Protein AF-A0A9W4USA9-F1 (afdb_monomer_lite)

Radius of gyration: 30.61 Å; chains: 1; bounding box: 63×67×95 Å

Secondary structure (DSSP, 8-state):
-------PPPP--PPPS------------SSS-----TTTTTTGGGT--HHHHHHHHHHHHHHH--S--SS----HHHHHHHHHTS-HHHHGGGGGT-HHHHHHIIIIIHHHHHTTEEEEEE-----S---SS---HHHHHHHHHHTEEEEEEEEEE--TT---S-SSPPPTT---EEEEEEPHHHHHHHHHHHHHS-TT-HHHHHHHHHHHHTTSS---GGGTT---EEEEETTEEEE----TTT-TT--EEETTTTEEE----

Structure (mmCIF, N/CA/C/O backbone):
data_AF-A0A9W4USA9-F1
#
_entry.id   AF-A0A9W4USA9-F1
#
loop_
_atom_site.group_PDB
_atom_site.id
_atom_site.type_symbol
_atom_site.label_atom_id
_atom_site.label_alt_id
_atom_site.label_comp_id
_atom_site.label_asym_id
_atom_site.label_entity_id
_atom_site.label_seq_id
_atom_site.pdbx_PDB_ins_code
_atom_site.Cartn_x
_atom_site.Cartn_y
_atom_site.Cartn_z
_atom_site.occupancy
_atom_site.B_iso_or_equiv
_atom_site.auth_seq_id
_atom_site.auth_comp_id
_atom_site.auth_asym_id
_atom_site.auth_atom_id
_atom_site.pdbx_PDB_model_num
ATOM 1 N N . MET A 1 1 ? 14.874 -39.017 42.197 1.00 37.59 1 MET A N 1
ATOM 2 C CA . MET A 1 1 ? 14.952 -37.660 42.776 1.00 37.59 1 MET A CA 1
ATOM 3 C C . MET A 1 1 ? 13.566 -37.056 42.677 1.00 37.59 1 MET A C 1
ATOM 5 O O . MET A 1 1 ? 13.108 -36.798 41.575 1.00 37.59 1 MET A O 1
ATOM 9 N N . THR A 1 2 ? 12.871 -36.961 43.804 1.00 31.39 2 THR A N 1
ATOM 10 C CA . THR A 1 2 ? 11.441 -36.631 43.894 1.00 31.39 2 THR A CA 1
ATOM 11 C C . THR A 1 2 ? 11.328 -35.344 44.704 1.00 31.39 2 THR A C 1
ATOM 13 O O . THR A 1 2 ? 11.800 -35.302 45.838 1.00 31.39 2 THR A O 1
ATOM 16 N N . LEU A 1 3 ? 10.787 -34.283 44.105 1.00 29.86 3 LEU A N 1
ATOM 17 C CA . LEU A 1 3 ? 10.607 -32.985 44.764 1.00 29.86 3 LEU A CA 1
ATOM 18 C C . LEU A 1 3 ? 9.367 -33.003 45.681 1.00 29.86 3 LEU A C 1
ATOM 20 O O . LEU A 1 3 ? 8.402 -33.707 45.373 1.00 29.86 3 LEU A O 1
ATOM 24 N N . PRO A 1 4 ? 9.366 -32.245 46.795 1.00 32.84 4 PRO A N 1
ATOM 25 C CA . PRO A 1 4 ? 8.255 -32.226 47.737 1.00 32.84 4 PRO A CA 1
ATOM 26 C C . PRO A 1 4 ? 7.104 -31.350 47.224 1.00 32.84 4 PRO A C 1
ATOM 28 O O . PRO A 1 4 ? 7.303 -30.229 46.759 1.00 32.84 4 PRO A O 1
ATOM 31 N N . ILE A 1 5 ? 5.883 -31.867 47.350 1.00 31.69 5 ILE A N 1
ATOM 32 C CA . ILE A 1 5 ? 4.636 -31.153 47.068 1.00 31.69 5 ILE A CA 1
ATOM 33 C C . ILE A 1 5 ? 4.243 -30.375 48.329 1.00 31.69 5 ILE A C 1
ATOM 35 O O . ILE A 1 5 ? 3.869 -30.974 49.337 1.00 31.69 5 ILE A O 1
ATOM 39 N N . PHE A 1 6 ? 4.298 -29.044 48.275 1.00 29.67 6 PHE A N 1
ATOM 40 C CA . PHE A 1 6 ? 3.696 -28.183 49.293 1.00 29.67 6 PHE A CA 1
ATOM 41 C C . PHE A 1 6 ? 2.194 -28.043 49.015 1.00 29.67 6 PHE A C 1
ATOM 43 O O . PHE A 1 6 ? 1.789 -27.462 48.011 1.00 29.67 6 PHE A O 1
ATOM 50 N N . ARG A 1 7 ? 1.356 -28.575 49.913 1.00 35.16 7 ARG A N 1
ATOM 51 C CA . ARG A 1 7 ? -0.074 -28.245 49.970 1.00 35.16 7 ARG A CA 1
ATOM 52 C C . ARG A 1 7 ? -0.251 -26.994 50.826 1.00 35.16 7 ARG A C 1
ATOM 54 O O . ARG A 1 7 ? -0.048 -27.049 52.035 1.00 35.16 7 ARG A O 1
ATOM 61 N N . LEU A 1 8 ? -0.649 -25.891 50.201 1.00 32.00 8 LEU A N 1
ATOM 62 C CA . LEU A 1 8 ? -1.170 -24.721 50.900 1.00 32.00 8 LEU A CA 1
ATOM 63 C C . LEU A 1 8 ? -2.675 -24.915 51.106 1.00 32.00 8 LEU A C 1
ATOM 65 O O . LEU A 1 8 ? -3.426 -25.067 50.144 1.00 32.00 8 LEU A O 1
ATOM 69 N N . SER A 1 9 ? -3.103 -24.948 52.366 1.00 45.22 9 SER A N 1
ATOM 70 C CA . SER A 1 9 ? -4.520 -24.890 52.726 1.00 45.22 9 SER A CA 1
ATOM 71 C C . SER A 1 9 ? -5.064 -23.484 52.443 1.00 45.22 9 SER A C 1
ATOM 73 O O . SER A 1 9 ? -4.374 -22.509 52.751 1.00 45.22 9 SER A O 1
ATOM 75 N N . PRO A 1 10 ? -6.279 -23.346 51.888 1.00 41.72 10 PRO A N 1
ATOM 76 C CA . PRO A 1 10 ? -6.878 -22.037 51.659 1.00 41.72 10 PRO A CA 1
ATOM 77 C C . PRO A 1 10 ? -7.220 -21.346 52.991 1.00 41.72 10 PRO A C 1
ATOM 79 O O . PRO A 1 10 ? -7.595 -22.0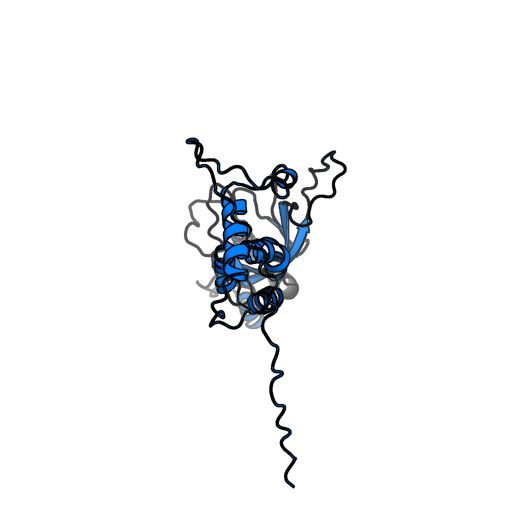24 53.955 1.00 41.72 10 PRO A O 1
ATOM 82 N N . PRO A 1 11 ? -7.112 -20.006 53.063 1.00 43.94 11 PRO A N 1
ATOM 83 C CA . PRO A 1 11 ? -7.480 -19.259 54.255 1.00 43.94 11 PRO A CA 1
ATOM 84 C C . PRO A 1 11 ? -8.997 -19.314 54.452 1.00 43.94 11 PRO A C 1
ATOM 86 O O . PRO A 1 11 ? -9.768 -19.013 53.542 1.00 43.94 11 PRO A O 1
ATOM 89 N N . GLN A 1 12 ? -9.431 -19.686 55.656 1.00 50.38 12 GLN A N 1
ATOM 90 C CA . GLN A 1 12 ? -10.804 -19.449 56.082 1.00 50.38 12 GLN A CA 1
ATOM 91 C C . GLN A 1 12 ? -10.924 -17.994 56.521 1.00 50.38 12 GLN A C 1
ATOM 93 O O . GLN A 1 12 ? -10.316 -17.600 57.514 1.00 50.38 12 GLN A O 1
ATOM 98 N N . ILE A 1 13 ? -11.696 -17.202 55.778 1.00 48.00 13 ILE A N 1
ATOM 99 C CA . ILE A 1 13 ? -12.090 -15.859 56.201 1.00 48.00 13 ILE A CA 1
ATOM 100 C C . ILE A 1 13 ? -13.608 -15.849 56.364 1.00 48.00 13 ILE A C 1
ATOM 102 O O . ILE A 1 13 ? -14.372 -16.145 55.448 1.00 48.00 13 ILE A O 1
ATOM 106 N N . THR A 1 14 ? -13.992 -15.578 57.604 1.00 56.75 14 THR A N 1
ATOM 107 C CA . THR A 1 14 ? -15.338 -15.456 58.157 1.00 56.75 14 THR A CA 1
ATOM 108 C C . THR A 1 14 ? -16.093 -14.251 57.586 1.00 56.75 14 THR A C 1
ATOM 110 O O . THR A 1 14 ? -15.469 -13.214 57.362 1.00 56.75 14 THR A O 1
ATOM 113 N N . PRO A 1 15 ? -17.425 -14.335 57.411 1.00 48.12 15 PRO A N 1
ATOM 114 C CA . PRO A 1 15 ? -18.231 -13.202 56.971 1.00 48.12 15 PRO A CA 1
ATOM 115 C C . PRO A 1 15 ? -18.290 -12.108 58.048 1.00 48.12 15 PRO A C 1
ATOM 117 O O . PRO A 1 15 ? -18.584 -12.376 59.214 1.00 48.12 15 PRO A O 1
ATOM 120 N N . ASP A 1 16 ? -18.001 -10.877 57.634 1.00 51.25 16 ASP A N 1
ATOM 121 C CA . ASP A 1 16 ? -18.053 -9.661 58.448 1.00 51.25 16 ASP A CA 1
ATOM 122 C C . ASP A 1 16 ? -19.527 -9.227 58.647 1.00 51.25 16 ASP A C 1
ATOM 124 O O . ASP A 1 16 ? -20.243 -9.047 57.659 1.00 51.25 16 ASP A O 1
ATOM 128 N N . PRO A 1 17 ? -20.044 -9.070 59.883 1.00 47.66 17 PRO A N 1
ATOM 129 C CA . PRO A 1 17 ? -21.467 -8.814 60.128 1.00 47.66 17 PRO A CA 1
ATOM 130 C C . PRO A 1 17 ? -21.899 -7.347 59.941 1.00 47.66 17 PRO A C 1
ATOM 132 O O . PRO A 1 17 ? -22.984 -6.966 60.378 1.00 47.66 17 PRO A O 1
ATOM 135 N N . ARG A 1 18 ? -21.105 -6.498 59.279 1.00 44.03 18 ARG A N 1
ATOM 136 C CA . ARG A 1 18 ? -21.493 -5.108 58.971 1.00 44.03 18 ARG A CA 1
ATOM 137 C C . ARG A 1 18 ? -22.133 -4.997 57.588 1.00 44.03 18 ARG A C 1
ATOM 139 O O . ARG A 1 18 ? -21.649 -4.300 56.704 1.00 44.03 18 ARG A O 1
ATOM 146 N N . SER A 1 19 ? -23.264 -5.681 57.430 1.00 40.41 19 SER A N 1
ATOM 147 C CA . SER A 1 19 ? -24.214 -5.417 56.351 1.00 40.41 19 SER A CA 1
ATOM 148 C C . SER A 1 19 ? -24.942 -4.105 56.657 1.00 40.41 19 SER A C 1
ATOM 150 O O . SER A 1 19 ? -25.875 -4.063 57.456 1.00 40.41 19 SER A O 1
ATOM 152 N N . CYS A 1 20 ? -24.489 -3.007 56.053 1.00 38.66 20 CYS A N 1
ATOM 153 C CA . CYS A 1 20 ? -25.305 -1.805 55.933 1.00 38.66 20 CYS A CA 1
ATOM 154 C C . CYS A 1 20 ? -26.296 -2.031 54.789 1.00 38.66 20 CYS A C 1
ATOM 156 O O . CYS A 1 20 ? -25.964 -1.840 53.622 1.00 38.66 20 CYS A O 1
ATOM 158 N N . SER A 1 21 ? -27.513 -2.454 55.123 1.00 39.25 21 SER A N 1
ATOM 159 C CA . SER A 1 21 ? -28.643 -2.450 54.199 1.00 39.25 21 SER A CA 1
ATOM 160 C C . SER A 1 21 ? -29.019 -1.002 53.865 1.00 39.25 21 SER A C 1
ATOM 162 O O . SER A 1 21 ? -29.740 -0.349 54.623 1.00 39.25 21 SER A O 1
ATOM 164 N N . TYR A 1 22 ? -28.514 -0.484 52.746 1.00 40.06 22 TYR A N 1
ATOM 165 C CA . TYR A 1 22 ? -29.036 0.736 52.133 1.00 40.06 22 TYR A CA 1
ATOM 166 C C . TYR A 1 22 ? -30.278 0.365 51.319 1.00 40.06 22 TYR A C 1
ATOM 168 O O . TYR A 1 22 ? -30.192 -0.036 50.162 1.00 40.06 22 TYR A O 1
ATOM 176 N N . ASN A 1 23 ? -31.447 0.478 51.944 1.00 38.75 23 ASN A N 1
ATOM 177 C CA . ASN A 1 23 ? -32.717 0.436 51.230 1.00 38.75 23 ASN A CA 1
ATOM 178 C C . ASN A 1 23 ? -32.921 1.797 50.557 1.00 38.75 23 ASN A C 1
ATOM 180 O O . ASN A 1 23 ? -33.465 2.713 51.171 1.00 38.75 23 ASN A O 1
ATOM 184 N N . HIS A 1 24 ? -32.461 1.944 49.315 1.00 44.72 24 HIS A N 1
ATOM 185 C CA . HIS A 1 24 ? -32.877 3.060 48.473 1.00 44.72 24 HIS A CA 1
ATOM 186 C C . HIS A 1 24 ? -34.132 2.629 47.712 1.00 44.72 24 HIS A C 1
ATOM 188 O O . HIS A 1 24 ? -34.064 1.958 46.687 1.00 44.72 24 HIS A O 1
ATOM 194 N N . THR A 1 25 ? -35.301 2.983 48.238 1.00 39.91 25 THR A N 1
ATOM 195 C CA . THR A 1 25 ? -36.537 2.992 47.454 1.00 39.91 25 THR A CA 1
ATOM 196 C C . THR A 1 25 ? -36.351 3.990 46.314 1.00 39.91 25 THR A C 1
ATOM 198 O O . THR A 1 25 ? -36.142 5.179 46.560 1.00 39.91 25 THR A O 1
ATOM 201 N N . MET A 1 26 ? -36.343 3.492 45.076 1.00 45.25 26 MET A N 1
ATOM 202 C CA . MET A 1 26 ? -36.482 4.312 43.878 1.00 45.25 26 MET A CA 1
ATOM 203 C C . MET A 1 26 ? -37.957 4.679 43.736 1.00 45.25 26 MET A C 1
ATOM 205 O O . MET A 1 26 ? -38.788 3.826 43.429 1.00 45.25 26 MET A O 1
ATOM 209 N N . GLU A 1 27 ? -38.284 5.941 43.996 1.00 40.34 27 GLU A N 1
ATOM 210 C CA . GLU A 1 27 ? -39.533 6.529 43.524 1.00 40.34 27 GLU A CA 1
ATOM 211 C C . GLU A 1 27 ? -39.407 6.711 42.011 1.00 40.34 27 GLU A C 1
ATOM 213 O O . GLU A 1 27 ? -38.590 7.489 41.516 1.00 40.34 27 GLU A O 1
ATOM 218 N N . THR A 1 28 ? -40.189 5.933 41.271 1.00 40.31 28 THR A N 1
ATOM 219 C CA . THR A 1 28 ? -40.356 6.060 39.826 1.00 40.31 28 THR A CA 1
ATOM 220 C C . THR A 1 28 ? -41.223 7.285 39.557 1.00 40.31 28 THR A C 1
ATOM 222 O O . THR A 1 28 ? -42.450 7.197 39.610 1.00 40.31 28 THR A O 1
ATOM 225 N N . ASN A 1 29 ? -40.591 8.430 39.301 1.00 40.44 29 ASN A N 1
ATOM 226 C CA . ASN A 1 29 ? -41.256 9.524 38.607 1.00 40.44 29 ASN A CA 1
ATOM 227 C C . ASN A 1 29 ? -41.367 9.170 37.119 1.00 40.44 29 ASN A C 1
ATOM 229 O O . ASN A 1 29 ? -40.411 8.709 36.498 1.00 40.44 29 ASN A O 1
ATOM 233 N N . ASP A 1 30 ? -42.577 9.356 36.608 1.00 47.00 30 ASP A N 1
ATOM 234 C CA . ASP A 1 30 ? -43.080 9.032 35.274 1.00 47.00 30 ASP A CA 1
ATOM 235 C C . ASP A 1 30 ? -42.559 10.024 34.218 1.00 47.00 30 ASP A C 1
ATOM 237 O O . ASP A 1 30 ? -43.311 10.794 33.639 1.00 47.00 30 ASP A O 1
ATOM 241 N N . ASP A 1 31 ? -41.239 10.046 34.035 1.00 47.03 31 ASP A N 1
ATOM 242 C CA . ASP A 1 31 ? -40.537 10.593 32.873 1.00 47.03 31 ASP A CA 1
ATOM 243 C C . ASP A 1 31 ? -39.218 9.814 32.775 1.00 47.03 31 ASP A C 1
ATOM 245 O O . ASP A 1 31 ? -38.411 9.846 33.701 1.00 47.03 31 ASP A O 1
ATOM 249 N N . GLY A 1 32 ? -39.027 9.052 31.692 1.00 47.41 32 GLY A N 1
ATOM 250 C CA . GLY A 1 32 ? -38.044 7.963 31.522 1.00 47.41 32 GLY A CA 1
ATOM 251 C C . GLY A 1 32 ? -36.544 8.300 31.590 1.00 47.41 32 GLY A C 1
ATOM 252 O O . GLY A 1 32 ? -35.742 7.631 30.947 1.00 47.41 32 GLY A O 1
ATOM 253 N N . LEU A 1 33 ? -36.141 9.301 32.366 1.00 49.25 33 LEU A N 1
ATOM 254 C CA . LEU A 1 33 ? -34.764 9.581 32.747 1.00 49.25 33 LEU A CA 1
ATOM 255 C C . LEU A 1 33 ? -34.632 9.338 34.250 1.00 49.25 33 LEU A C 1
ATOM 257 O O . LEU A 1 33 ? -34.835 10.238 35.065 1.00 49.25 33 LEU A O 1
ATOM 261 N N . ALA A 1 34 ? -34.283 8.104 34.619 1.00 59.09 34 ALA A N 1
ATOM 262 C CA . ALA A 1 34 ? -33.851 7.797 35.975 1.00 59.09 34 ALA A CA 1
ATOM 263 C C . ALA A 1 34 ? -32.754 8.799 36.374 1.00 59.09 34 ALA A C 1
ATOM 265 O O . ALA A 1 34 ? -31.692 8.857 35.754 1.00 59.09 34 ALA A O 1
ATOM 266 N N . SER A 1 35 ? -33.049 9.636 37.372 1.00 67.06 35 SER A N 1
ATOM 267 C CA . SER A 1 35 ? -32.143 10.665 37.883 1.00 67.06 35 SER A CA 1
ATOM 268 C C . SER A 1 35 ? -30.803 10.028 38.242 1.00 67.06 35 SER A C 1
ATOM 270 O O . SER A 1 35 ? -30.702 9.305 39.236 1.00 67.06 35 SER A O 1
ATOM 272 N N . LEU A 1 36 ? -29.775 10.315 37.444 1.00 62.28 36 LEU A N 1
ATOM 273 C CA . LEU A 1 36 ? -28.446 9.756 37.645 1.00 62.28 36 LEU A CA 1
ATOM 274 C C . LEU A 1 36 ? -27.904 10.117 39.035 1.00 62.28 36 LEU A C 1
ATOM 276 O O . LEU A 1 36 ? -28.102 11.244 39.504 1.00 62.28 36 LEU A O 1
ATOM 280 N N . PRO A 1 37 ? -27.182 9.195 39.693 1.00 71.88 37 PRO A N 1
ATOM 281 C CA . PRO A 1 37 ? -26.574 9.462 40.984 1.00 71.88 37 PRO A CA 1
ATOM 282 C C . PRO A 1 37 ? -25.706 10.737 40.975 1.00 71.88 37 PRO A C 1
ATOM 284 O O . PRO A 1 37 ? -24.990 10.985 39.998 1.00 71.88 37 PRO A O 1
ATOM 287 N N . PRO A 1 38 ? -25.680 11.532 42.066 1.00 67.50 38 PRO A N 1
ATOM 288 C CA . PRO A 1 38 ? -25.003 12.837 42.102 1.00 67.50 38 PRO A CA 1
ATOM 289 C C . PRO A 1 38 ? -23.497 12.799 41.807 1.00 67.50 38 PRO A C 1
ATOM 291 O O . PRO A 1 38 ? -22.899 13.824 41.483 1.00 67.50 38 PRO A O 1
ATOM 294 N N . TYR A 1 39 ? -22.870 11.631 41.959 1.00 69.88 39 TYR A N 1
ATOM 295 C CA . TYR A 1 39 ? -21.458 11.428 41.648 1.00 69.88 39 TYR A CA 1
ATOM 296 C C . TYR A 1 39 ? -21.205 11.204 40.146 1.00 69.88 39 TYR A C 1
ATOM 298 O O . TYR A 1 39 ? -20.116 11.517 39.680 1.00 69.88 39 TYR A O 1
ATOM 306 N N . LEU A 1 40 ? -22.200 10.742 39.378 1.00 60.50 40 LEU A N 1
ATOM 307 C CA . LEU A 1 40 ? -22.118 10.572 37.918 1.00 60.50 40 LEU A CA 1
ATOM 308 C C . LEU A 1 40 ? -22.604 11.809 37.161 1.00 60.50 40 LEU A C 1
ATOM 310 O O . LEU A 1 40 ? -22.080 12.127 36.094 1.00 60.50 40 LEU A O 1
ATOM 314 N N . SER A 1 41 ? -23.547 12.561 37.734 1.00 69.88 41 SER A N 1
ATOM 315 C CA . SER A 1 41 ? -24.138 13.738 37.081 1.00 69.88 41 SER A CA 1
ATOM 316 C C . SER A 1 41 ? -23.121 14.836 36.738 1.00 69.88 41 SER A C 1
ATOM 318 O O . SER A 1 41 ? -23.324 15.593 35.792 1.00 69.88 41 SER A O 1
ATOM 320 N N . ARG A 1 42 ? -21.988 14.903 37.451 1.00 64.06 42 ARG A N 1
ATOM 321 C CA . ARG A 1 42 ? -20.904 15.867 37.182 1.00 64.06 42 ARG A CA 1
ATOM 322 C C . ARG A 1 42 ? -20.030 15.508 35.978 1.00 64.06 42 ARG A C 1
ATOM 324 O O . ARG A 1 42 ? -19.380 16.394 35.434 1.00 64.06 42 ARG A O 1
ATOM 331 N N . HIS A 1 43 ? -20.013 14.244 35.559 1.00 56.34 43 HIS A N 1
ATOM 332 C CA . HIS A 1 43 ? -19.202 13.767 34.432 1.00 56.34 43 HIS A CA 1
ATOM 333 C C . HIS A 1 43 ? -19.984 13.720 33.112 1.00 56.34 43 HIS A C 1
ATOM 335 O O . HIS A 1 43 ? -19.395 13.543 32.050 1.00 56.34 43 HIS A O 1
ATOM 341 N N . PHE A 1 44 ? -21.294 13.965 33.165 1.00 57.66 44 PHE A N 1
ATOM 342 C CA . PHE A 1 44 ? -22.206 13.891 32.023 1.00 57.66 44 PHE A CA 1
ATOM 343 C C . PHE A 1 44 ? -21.954 14.972 30.951 1.00 57.66 44 PHE A C 1
ATOM 345 O O . PHE A 1 44 ? -22.332 14.812 29.798 1.00 57.66 44 PHE A O 1
ATOM 352 N N . GLN A 1 45 ? -21.252 16.061 31.291 1.00 57.28 45 GLN A N 1
ATOM 353 C CA . GLN A 1 45 ? -20.885 17.117 30.332 1.00 57.28 45 GLN A CA 1
ATOM 354 C C . GLN A 1 45 ? -19.700 16.753 29.414 1.00 57.28 45 GLN A C 1
ATOM 356 O O . GLN A 1 45 ? -19.322 17.561 28.571 1.00 57.28 45 GLN A O 1
ATOM 361 N N . LEU A 1 46 ? -19.115 15.556 29.546 1.00 58.41 46 LEU A N 1
ATOM 362 C CA . LEU A 1 46 ? -17.992 15.093 28.715 1.00 58.41 46 LEU A CA 1
ATOM 363 C C . LEU A 1 46 ? -18.422 14.422 27.397 1.00 58.41 46 LEU A C 1
ATOM 365 O O . LEU A 1 46 ? -17.587 13.824 26.726 1.00 58.41 46 LEU A O 1
ATOM 369 N N . GLY A 1 47 ? -19.698 14.536 27.012 1.00 60.22 47 GLY A N 1
ATOM 370 C CA . GLY A 1 47 ? -20.210 13.950 25.770 1.00 60.22 47 GLY A CA 1
ATOM 371 C C . GLY A 1 47 ? -20.492 12.450 25.864 1.00 60.22 47 GLY A C 1
ATOM 372 O O . GLY A 1 47 ? -20.360 11.755 24.865 1.00 60.22 47 GLY A O 1
ATOM 373 N N . PHE A 1 48 ? -20.847 11.954 27.053 1.00 63.41 48 PHE A N 1
ATOM 374 C CA . PHE A 1 48 ? -21.362 10.595 27.217 1.00 63.41 48 PHE A CA 1
ATOM 375 C C . PHE A 1 48 ? -22.835 10.551 26.806 1.00 63.41 48 PHE A C 1
ATOM 377 O O . PHE A 1 48 ? -23.640 11.358 27.282 1.00 63.41 48 PHE A O 1
ATOM 384 N N . GLU A 1 49 ? -23.181 9.617 25.928 1.00 78.56 49 GLU A N 1
ATOM 385 C CA . GLU A 1 49 ? -24.561 9.344 25.541 1.00 78.56 49 GLU A CA 1
ATOM 386 C C . GLU A 1 49 ? -25.259 8.503 26.626 1.00 78.56 49 GLU A C 1
ATOM 388 O O . GLU A 1 49 ? -24.617 7.890 27.482 1.00 78.56 49 GLU A O 1
ATOM 393 N N . ALA A 1 50 ? -26.596 8.474 26.627 1.00 75.38 50 ALA A N 1
ATOM 394 C CA . ALA A 1 50 ? -27.359 7.685 27.602 1.00 75.38 50 ALA A CA 1
ATOM 395 C C . ALA A 1 50 ? -26.988 6.188 27.551 1.00 75.38 50 ALA A C 1
ATOM 397 O O . ALA A 1 50 ? -26.934 5.526 28.588 1.00 75.38 50 ALA A O 1
ATOM 398 N N . ASP A 1 51 ? -26.653 5.693 26.359 1.00 72.31 51 ASP A N 1
ATOM 399 C CA . ASP A 1 51 ? -26.209 4.318 26.138 1.00 72.31 51 ASP A CA 1
ATOM 400 C C . ASP A 1 51 ? -24.833 4.041 26.764 1.00 72.31 51 ASP A C 1
ATOM 402 O O . ASP A 1 51 ? -24.628 2.963 27.320 1.00 72.31 51 ASP A O 1
ATOM 406 N N . ASP A 1 52 ? -23.916 5.018 26.774 1.00 70.50 52 ASP A N 1
ATOM 407 C CA . ASP A 1 52 ? -22.610 4.872 27.434 1.00 70.50 52 ASP A CA 1
ATOM 408 C C . ASP A 1 52 ? -22.765 4.703 28.948 1.00 70.50 52 ASP A C 1
ATOM 410 O O . ASP A 1 52 ? -22.035 3.948 29.593 1.00 70.50 52 ASP A O 1
ATOM 414 N N . VAL A 1 53 ? -23.719 5.430 29.530 1.00 73.50 53 VAL A N 1
ATOM 415 C CA . VAL A 1 53 ? -23.968 5.388 30.971 1.00 73.50 53 VAL A CA 1
ATOM 416 C C . VAL A 1 53 ? -24.672 4.099 31.366 1.00 73.50 53 VAL A C 1
ATOM 418 O O . VAL A 1 53 ? -24.316 3.518 32.390 1.00 73.50 53 VAL A O 1
ATOM 421 N N . ASN A 1 54 ? -25.589 3.604 30.536 1.00 77.06 54 ASN A N 1
ATOM 422 C CA . ASN A 1 54 ? -26.183 2.285 30.733 1.00 77.06 54 ASN A CA 1
ATOM 423 C C . ASN A 1 54 ? -25.128 1.177 30.631 1.00 77.06 54 ASN A C 1
ATOM 425 O O . ASN A 1 54 ? -25.062 0.343 31.528 1.00 77.06 54 ASN A O 1
ATOM 429 N N . ALA A 1 55 ? -24.243 1.220 29.630 1.00 76.56 55 ALA A N 1
ATOM 430 C CA . ALA A 1 55 ? -23.155 0.251 29.495 1.00 76.56 55 ALA A CA 1
ATOM 431 C C . ALA A 1 55 ? -22.203 0.268 30.706 1.00 76.56 55 ALA A C 1
ATOM 433 O O . ALA A 1 55 ? -21.811 -0.783 31.207 1.00 76.56 55 ALA A O 1
ATOM 434 N N . LEU A 1 56 ? -21.874 1.454 31.233 1.00 77.94 56 LEU A N 1
ATOM 435 C CA . LEU A 1 56 ? -21.043 1.584 32.433 1.00 77.94 56 LEU A CA 1
ATOM 436 C C . LEU A 1 56 ? -21.731 1.016 33.684 1.00 77.94 56 LEU A C 1
ATOM 438 O O . LEU A 1 56 ? -21.080 0.368 34.503 1.00 77.94 56 LEU A O 1
ATOM 442 N N . ILE A 1 57 ? -23.029 1.281 33.856 1.00 77.56 57 ILE A N 1
ATOM 443 C CA . ILE A 1 57 ? -23.810 0.751 34.982 1.00 77.56 57 ILE A CA 1
ATOM 444 C C . ILE A 1 57 ? -23.907 -0.775 34.876 1.00 77.56 57 ILE A C 1
ATOM 446 O O . ILE A 1 57 ? -23.670 -1.460 35.869 1.00 77.56 57 ILE A O 1
ATOM 450 N N . GLU A 1 58 ? -24.158 -1.310 33.680 1.00 80.31 58 GLU A N 1
ATOM 451 C CA . GLU A 1 58 ? -24.176 -2.753 33.421 1.00 80.31 58 GLU A CA 1
ATOM 452 C C . GLU A 1 58 ? -22.825 -3.413 33.724 1.00 80.31 58 GLU A C 1
ATOM 454 O O . GLU A 1 58 ? -22.799 -4.472 34.351 1.00 80.31 58 GLU A O 1
ATOM 459 N N . ASP A 1 59 ? -21.704 -2.782 33.365 1.00 73.88 59 ASP A N 1
ATOM 460 C CA . ASP A 1 59 ? -20.359 -3.273 33.690 1.00 73.88 59 ASP A CA 1
ATOM 461 C C . ASP A 1 59 ? -20.095 -3.281 35.204 1.00 73.88 59 ASP A C 1
ATOM 463 O O . ASP A 1 59 ? -19.534 -4.242 35.746 1.00 73.88 59 ASP A O 1
ATOM 467 N N . ILE A 1 60 ? -20.523 -2.232 35.916 1.00 72.94 60 ILE A N 1
ATOM 468 C CA . ILE A 1 60 ? -20.416 -2.162 37.378 1.00 72.94 60 ILE A CA 1
ATOM 469 C C . ILE A 1 60 ? -21.259 -3.274 38.008 1.00 72.94 60 ILE A C 1
ATOM 471 O O . ILE A 1 60 ? -20.741 -4.031 38.832 1.00 72.94 60 ILE A O 1
ATOM 475 N N . ASP A 1 61 ? -22.512 -3.431 37.595 1.00 76.00 61 ASP A N 1
ATOM 476 C CA . ASP A 1 61 ? -23.415 -4.449 38.131 1.00 76.00 61 ASP A CA 1
ATOM 477 C C . ASP A 1 61 ? -22.934 -5.871 37.803 1.00 76.00 61 ASP A C 1
ATOM 479 O O . ASP A 1 61 ? -22.964 -6.759 38.664 1.00 76.00 61 ASP A O 1
ATOM 483 N N . ALA A 1 62 ? -22.393 -6.089 36.603 1.00 70.00 62 ALA A N 1
ATOM 484 C CA . ALA A 1 62 ? -21.756 -7.343 36.218 1.00 70.00 62 ALA A CA 1
ATOM 485 C C . ALA A 1 62 ? -20.537 -7.651 37.103 1.00 70.00 62 ALA A C 1
ATOM 487 O O . ALA A 1 62 ? -20.392 -8.791 37.557 1.00 70.00 62 ALA A O 1
ATOM 488 N N . SER A 1 63 ? -19.713 -6.641 37.416 1.00 61.62 63 SER A N 1
ATOM 489 C CA . SER A 1 63 ? -18.531 -6.776 38.285 1.00 61.62 63 SER A CA 1
ATOM 490 C C . SER A 1 63 ? -18.876 -7.078 39.749 1.00 61.62 63 SER A C 1
ATOM 492 O O . SER A 1 63 ? -18.109 -7.752 40.438 1.00 61.62 63 SER A O 1
ATOM 494 N N . GLN A 1 64 ? -20.033 -6.604 40.224 1.00 68.94 64 GLN A N 1
ATOM 495 C CA . GLN A 1 64 ? -20.527 -6.822 41.588 1.00 68.94 64 GLN A CA 1
ATOM 496 C C . GLN A 1 64 ? -21.382 -8.089 41.714 1.00 68.94 64 GLN A C 1
ATOM 498 O O . GLN A 1 64 ? -21.702 -8.522 42.827 1.00 68.94 64 GLN A O 1
ATOM 503 N N . SER A 1 65 ? -21.749 -8.720 40.595 1.00 65.12 65 SER A N 1
ATOM 504 C CA . SER A 1 65 ? -22.483 -9.976 40.624 1.00 65.12 65 SER A CA 1
ATOM 505 C C . SER A 1 65 ? -21.590 -11.087 41.198 1.00 65.12 65 SER A C 1
ATOM 507 O O . SER A 1 65 ? -20.575 -11.486 40.636 1.00 65.12 65 SER A O 1
ATOM 509 N N . SER A 1 66 ? -21.978 -11.640 42.349 1.00 56.81 66 SER A N 1
ATOM 510 C CA . SER A 1 66 ? -21.267 -12.727 43.050 1.00 56.81 66 SER A CA 1
ATOM 511 C C . SER A 1 66 ? -21.267 -14.069 42.296 1.00 56.81 66 SER A C 1
ATOM 513 O O . SER A 1 66 ? -20.810 -15.096 42.808 1.00 56.81 66 SER A O 1
ATOM 515 N N . ARG A 1 67 ? -21.775 -14.082 4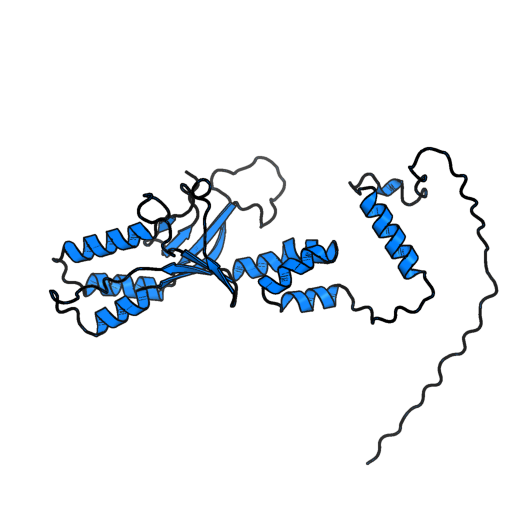1.058 1.00 63.94 67 ARG A N 1
ATOM 516 C CA . ARG A 1 67 ? -21.678 -15.211 40.142 1.00 63.94 67 ARG A CA 1
ATOM 517 C C . ARG A 1 67 ? -20.287 -15.184 39.539 1.00 63.94 67 ARG A C 1
ATOM 519 O O . ARG A 1 67 ? -20.045 -14.465 38.582 1.00 63.94 67 ARG A O 1
ATOM 526 N N . ILE A 1 68 ? -19.403 -16.001 40.112 1.00 55.47 68 ILE A N 1
ATOM 527 C CA . ILE A 1 68 ? -18.054 -16.259 39.603 1.00 55.47 68 ILE A CA 1
ATOM 528 C C . ILE A 1 68 ? -18.121 -16.343 38.069 1.00 55.47 68 ILE A C 1
ATOM 530 O O . ILE A 1 68 ? -18.769 -17.263 37.546 1.00 55.47 68 ILE A O 1
ATOM 534 N N . PRO A 1 69 ? -17.507 -15.398 37.346 1.00 54.22 69 PRO A N 1
ATOM 535 C CA . PRO A 1 69 ? -17.474 -15.454 35.900 1.00 54.22 69 PRO A CA 1
ATOM 536 C C . PRO A 1 69 ? -16.761 -16.748 35.508 1.00 54.22 69 PRO A C 1
ATOM 538 O O . PRO A 1 69 ? -15.638 -17.024 35.923 1.00 54.22 69 PRO A O 1
ATOM 541 N N . LYS A 1 70 ? -17.460 -17.609 34.759 1.00 58.00 70 LYS A N 1
ATOM 542 C CA . LYS A 1 70 ? -16.934 -18.919 34.335 1.00 58.00 70 LYS A CA 1
ATOM 543 C C . LYS A 1 70 ? -15.836 -18.800 33.276 1.00 58.00 70 LYS A C 1
ATOM 545 O O . LYS A 1 70 ? -15.188 -19.798 32.972 1.00 58.00 70 LYS A O 1
ATOM 550 N N . LEU A 1 71 ? -15.649 -17.612 32.709 1.00 57.88 71 LEU A N 1
ATOM 551 C CA . LEU A 1 71 ? -14.583 -17.325 31.765 1.00 57.88 71 LEU A CA 1
ATOM 552 C C . LEU A 1 71 ? -13.436 -16.618 32.492 1.00 57.88 71 LEU A C 1
ATOM 554 O O . LEU A 1 71 ? -13.688 -15.676 33.243 1.00 57.88 71 LEU A O 1
ATOM 558 N N . PRO A 1 72 ? -12.183 -17.050 32.283 1.00 63.72 72 PRO A N 1
ATOM 559 C CA . PRO A 1 72 ? -11.038 -16.299 32.766 1.00 63.72 72 PRO A CA 1
ATOM 560 C C . PRO A 1 72 ? -11.075 -14.897 32.147 1.00 63.72 72 PRO A C 1
ATOM 562 O O . PRO A 1 72 ? -11.054 -14.753 30.926 1.00 63.72 72 PRO A O 1
ATOM 565 N N . HIS A 1 73 ? -11.146 -13.869 32.994 1.00 72.50 73 HIS A N 1
ATOM 566 C CA . HIS A 1 73 ? -11.012 -12.484 32.560 1.00 72.50 73 HIS A CA 1
ATOM 567 C C . HIS A 1 73 ? -9.568 -12.254 32.130 1.00 72.50 73 HIS A C 1
ATOM 569 O O . HIS A 1 73 ? -8.662 -12.162 32.959 1.00 72.50 73 HIS A O 1
ATOM 575 N N . ILE A 1 74 ? -9.355 -12.212 30.820 1.00 82.31 74 ILE A N 1
ATOM 576 C CA . ILE A 1 74 ? -8.092 -11.774 30.243 1.00 82.31 74 ILE A CA 1
ATOM 577 C C . ILE A 1 74 ? -8.100 -10.240 30.291 1.00 82.31 74 ILE A C 1
ATOM 579 O O . ILE A 1 74 ? -9.059 -9.643 29.796 1.00 82.31 74 ILE A O 1
ATOM 583 N N . PRO A 1 75 ? -7.079 -9.593 30.882 1.00 87.25 75 PRO A N 1
ATOM 584 C CA . PRO A 1 75 ? -6.957 -8.141 30.844 1.00 87.25 75 PRO A CA 1
ATOM 585 C C . PRO A 1 75 ? -6.981 -7.626 29.405 1.00 87.25 75 PRO A C 1
ATOM 587 O O . PRO A 1 75 ? -6.415 -8.255 28.504 1.00 87.25 75 PRO A O 1
ATOM 590 N N . MET A 1 76 ? -7.625 -6.483 29.186 1.00 85.19 76 MET A N 1
ATOM 591 C CA . MET A 1 76 ? -7.831 -5.933 27.845 1.00 85.19 76 MET A CA 1
ATOM 592 C C . MET A 1 76 ? -6.502 -5.669 27.126 1.00 85.19 76 MET A C 1
ATOM 594 O O . MET A 1 76 ? -6.396 -5.871 25.923 1.00 85.19 76 MET A O 1
ATOM 598 N N . GLU A 1 77 ? -5.451 -5.319 27.862 1.00 87.69 77 GLU A N 1
ATOM 599 C CA . GLU A 1 77 ? -4.100 -5.128 27.337 1.00 87.69 77 GLU A CA 1
ATOM 600 C C . GLU A 1 77 ? -3.574 -6.395 26.654 1.00 87.69 77 GLU A C 1
ATOM 602 O O . GLU A 1 77 ? -2.995 -6.325 25.572 1.00 87.69 77 GLU A O 1
ATOM 607 N N . ILE A 1 78 ? -3.826 -7.564 27.250 1.00 90.50 78 ILE A N 1
ATOM 608 C CA . ILE A 1 78 ? -3.422 -8.856 26.687 1.00 90.50 78 ILE A CA 1
ATOM 609 C C . ILE A 1 78 ? -4.254 -9.174 25.444 1.00 90.50 78 ILE A C 1
ATOM 611 O O . ILE A 1 78 ? -3.711 -9.670 24.460 1.00 90.50 78 ILE A O 1
ATOM 615 N N . VAL A 1 79 ? -5.551 -8.852 25.451 1.00 89.31 79 VAL A N 1
ATOM 616 C CA . VAL A 1 79 ? -6.404 -8.999 24.263 1.00 89.31 79 VAL A CA 1
ATOM 617 C C . VAL A 1 79 ? -5.889 -8.115 23.124 1.00 89.31 79 VAL A C 1
ATOM 619 O O . VAL A 1 79 ? -5.710 -8.613 22.016 1.00 89.31 79 VAL A O 1
ATOM 622 N N . CYS A 1 80 ? -5.561 -6.849 23.393 1.00 89.44 80 CYS A N 1
ATOM 623 C CA . CYS A 1 80 ? -4.965 -5.943 22.410 1.00 89.44 80 CYS A CA 1
ATOM 624 C C . CYS A 1 80 ? -3.634 -6.482 21.864 1.00 89.44 80 CYS A C 1
ATOM 626 O O . CYS A 1 80 ? -3.436 -6.480 20.652 1.00 89.44 80 CYS A O 1
ATOM 628 N N . MET A 1 81 ? -2.756 -7.012 22.726 1.00 89.81 81 MET A N 1
ATOM 629 C CA . MET A 1 81 ? -1.507 -7.658 22.297 1.00 89.81 81 MET A CA 1
ATOM 630 C C . MET A 1 81 ? -1.750 -8.878 21.403 1.00 89.81 81 MET A C 1
ATOM 632 O O . MET A 1 81 ? -0.990 -9.111 20.470 1.00 89.81 81 MET A O 1
ATOM 636 N N . ILE A 1 82 ? -2.797 -9.664 21.663 1.00 91.12 82 ILE A N 1
ATOM 637 C CA . ILE A 1 82 ? -3.157 -10.796 20.803 1.00 91.12 82 ILE A CA 1
ATOM 638 C C . ILE A 1 82 ? -3.651 -10.282 19.450 1.00 91.12 82 ILE A C 1
ATOM 640 O O . ILE A 1 82 ? -3.134 -10.715 18.423 1.00 91.12 82 ILE A O 1
ATOM 644 N N . VAL A 1 83 ? -4.603 -9.341 19.445 1.00 90.00 83 VAL A N 1
ATOM 645 C CA . VAL A 1 83 ? -5.174 -8.741 18.223 1.00 90.00 83 VAL A CA 1
ATOM 646 C C . VAL A 1 83 ? -4.081 -8.124 17.347 1.00 90.00 83 VAL A C 1
ATOM 648 O O . VAL A 1 83 ? -4.135 -8.228 16.127 1.00 90.00 83 VAL A O 1
ATOM 651 N N . HIS A 1 84 ? -3.042 -7.567 17.960 1.00 89.50 84 HIS A N 1
ATOM 652 C CA . HIS A 1 84 ? -1.889 -7.004 17.269 1.00 89.50 84 HIS A CA 1
ATOM 653 C C . HIS A 1 84 ? -1.123 -7.995 16.377 1.00 89.50 84 HIS A C 1
ATOM 655 O O . HIS A 1 84 ? -0.529 -7.605 15.373 1.00 89.50 84 HIS A O 1
ATOM 661 N N . HIS A 1 85 ? -1.142 -9.285 16.715 1.00 89.06 85 HIS A N 1
ATOM 662 C CA . HIS A 1 85 ? -0.475 -10.339 15.946 1.00 89.06 85 HIS A CA 1
ATOM 663 C C . HIS A 1 85 ? -1.393 -11.035 14.935 1.00 89.06 85 HIS A C 1
ATOM 665 O O . HIS A 1 85 ? -0.988 -12.004 14.290 1.00 89.06 85 HIS A O 1
ATOM 671 N N . VAL A 1 86 ? -2.631 -10.565 14.803 1.00 88.88 86 VAL A N 1
ATOM 672 C CA . VAL A 1 86 ? -3.624 -11.114 13.885 1.00 88.88 86 VAL A CA 1
ATOM 673 C C . VAL A 1 86 ? -3.571 -10.355 12.552 1.00 88.88 86 VAL A C 1
ATOM 675 O O . VAL A 1 86 ? -3.211 -9.176 12.499 1.00 88.88 86 VAL A O 1
ATOM 678 N N . SER A 1 87 ? -3.907 -11.040 11.453 1.00 86.12 87 SER A N 1
ATOM 679 C CA . SER A 1 87 ? -4.020 -10.411 10.132 1.00 86.12 87 SER A CA 1
ATOM 680 C C . SER A 1 87 ? -5.100 -9.329 10.127 1.00 86.12 87 SER A C 1
ATOM 682 O O . SER A 1 87 ? -6.092 -9.424 10.855 1.00 86.12 87 SER A O 1
ATOM 684 N N . VAL A 1 88 ? -4.932 -8.318 9.273 1.00 85.56 88 VAL A N 1
ATOM 685 C CA . VAL A 1 88 ? -5.856 -7.175 9.188 1.00 85.56 88 VAL A CA 1
ATOM 686 C C . VAL A 1 88 ? -7.318 -7.614 9.017 1.00 85.56 88 VAL A C 1
ATOM 688 O O . VAL A 1 88 ? -8.191 -7.133 9.738 1.00 85.56 88 VAL A O 1
ATOM 691 N N . ASP A 1 89 ? -7.575 -8.619 8.175 1.00 84.19 89 ASP A N 1
ATOM 692 C CA . ASP A 1 89 ? -8.924 -9.137 7.900 1.00 84.19 89 ASP A CA 1
ATOM 693 C C . ASP A 1 89 ? -9.611 -9.695 9.149 1.00 84.19 89 ASP A C 1
ATOM 695 O O . ASP A 1 89 ? -10.825 -9.587 9.321 1.00 84.19 89 ASP A O 1
ATOM 699 N N . CYS A 1 90 ? -8.824 -10.293 10.040 1.00 88.06 90 CYS A N 1
ATOM 700 C CA . CYS A 1 90 ? -9.309 -10.869 11.284 1.00 88.06 90 CYS A CA 1
ATOM 701 C C . CYS A 1 90 ? -9.308 -9.855 12.433 1.00 88.06 90 CYS A C 1
ATOM 703 O O . CYS A 1 90 ? -10.026 -10.071 13.407 1.00 88.06 90 CYS A O 1
ATOM 705 N N . ALA A 1 91 ? -8.542 -8.764 12.336 1.00 88.75 91 ALA A N 1
ATOM 706 C CA . ALA A 1 91 ? -8.473 -7.712 13.346 1.00 88.75 91 ALA A CA 1
ATOM 707 C C . ALA A 1 91 ? -9.616 -6.692 13.221 1.00 88.75 91 ALA A C 1
ATOM 709 O O . ALA A 1 91 ? -10.160 -6.257 14.235 1.00 88.75 91 ALA A O 1
ATOM 710 N N . LEU A 1 92 ? -10.045 -6.343 12.003 1.00 87.44 92 LEU A N 1
ATOM 711 C CA . LEU A 1 92 ? -11.099 -5.340 11.788 1.00 87.44 92 LEU A CA 1
ATOM 712 C C . LEU A 1 92 ? -12.444 -5.662 12.476 1.00 87.44 92 LEU A C 1
ATOM 714 O O . LEU A 1 92 ? -13.029 -4.746 13.058 1.00 87.44 92 LEU A O 1
ATOM 718 N N . PRO A 1 93 ? -12.944 -6.915 12.504 1.00 90.75 93 PRO A N 1
ATOM 719 C CA . PRO A 1 93 ? -14.177 -7.243 13.224 1.00 90.75 93 PRO A CA 1
ATOM 720 C C . PRO A 1 93 ? -14.121 -6.954 14.731 1.00 90.75 93 PRO A C 1
ATOM 722 O O . PRO A 1 93 ? -15.161 -6.728 15.351 1.00 90.75 93 PRO A O 1
ATOM 725 N N . TRP A 1 94 ? -12.926 -6.893 15.334 1.00 89.00 94 TRP A N 1
ATOM 726 C CA . TRP A 1 94 ? -12.773 -6.598 16.764 1.00 89.00 94 TRP A CA 1
ATOM 727 C C . TRP A 1 94 ? -13.221 -5.184 17.137 1.00 89.00 94 TRP A C 1
ATOM 729 O O . TRP A 1 94 ? -13.542 -4.936 18.300 1.00 89.00 94 TRP A O 1
ATOM 739 N N . ARG A 1 95 ? -13.344 -4.276 16.160 1.00 88.69 95 ARG A N 1
ATOM 740 C CA . ARG A 1 95 ? -13.932 -2.934 16.335 1.00 88.69 95 ARG A CA 1
ATOM 741 C C . ARG A 1 95 ? -15.380 -2.961 16.836 1.00 88.69 95 ARG A C 1
ATOM 743 O O . ARG A 1 95 ? -15.875 -1.959 17.356 1.00 88.69 95 ARG A O 1
ATOM 750 N N . LEU A 1 96 ? -16.069 -4.087 16.643 1.00 88.88 96 LEU A N 1
ATOM 751 C CA . LEU A 1 96 ? -17.467 -4.277 17.029 1.00 88.88 96 LEU A CA 1
ATOM 752 C C . LEU A 1 96 ? -17.628 -4.912 18.416 1.00 88.88 96 LEU A C 1
ATOM 754 O O . LEU A 1 96 ? -18.745 -4.958 18.917 1.00 88.88 96 LEU A O 1
ATOM 758 N N . VAL A 1 97 ? -16.545 -5.403 19.029 1.00 87.56 97 VAL A N 1
ATOM 759 C CA . VAL A 1 97 ? -16.608 -6.133 20.306 1.00 87.56 97 VAL A CA 1
ATOM 760 C C . VAL A 1 97 ? -16.856 -5.183 21.475 1.00 87.56 97 VAL A C 1
ATOM 762 O O . VAL A 1 97 ? -17.808 -5.373 22.223 1.00 87.56 97 VAL A O 1
ATOM 765 N N . CYS A 1 98 ? -16.015 -4.161 21.642 1.00 86.50 98 CYS A N 1
ATOM 766 C CA . CYS A 1 98 ? -16.201 -3.122 22.649 1.00 86.50 98 CYS A CA 1
ATOM 767 C C . CYS A 1 98 ? -15.555 -1.800 22.205 1.00 86.50 98 CYS A C 1
ATOM 769 O O . CYS A 1 98 ? -14.876 -1.715 21.180 1.00 86.50 98 CYS A O 1
ATOM 771 N N . ARG A 1 99 ? -15.763 -0.734 22.981 1.00 83.00 99 ARG A N 1
ATOM 772 C CA . ARG A 1 99 ? -15.176 0.581 22.690 1.00 83.00 99 ARG A CA 1
ATOM 773 C C . ARG A 1 99 ? -13.653 0.566 22.786 1.00 83.00 99 ARG A C 1
ATOM 775 O O . ARG A 1 99 ? -12.986 1.082 21.903 1.00 83.00 99 ARG A O 1
ATOM 782 N N . THR A 1 100 ? -13.095 -0.075 23.810 1.00 85.25 100 THR A N 1
ATOM 783 C CA . THR A 1 100 ? -11.639 -0.133 23.988 1.00 85.25 100 THR A CA 1
ATOM 784 C C . THR A 1 100 ? -10.948 -0.860 22.836 1.00 85.25 100 THR A C 1
ATOM 786 O O . THR A 1 100 ? -9.899 -0.407 22.383 1.00 85.25 100 THR A O 1
ATOM 789 N N . THR A 1 101 ? -11.532 -1.948 22.314 1.00 86.50 101 THR A N 1
ATOM 790 C CA . THR A 1 101 ? -11.001 -2.600 21.107 1.00 86.50 101 THR A CA 1
ATOM 791 C C . THR A 1 101 ? -11.134 -1.703 19.890 1.00 86.50 101 THR A C 1
ATOM 793 O O . THR A 1 101 ? -10.192 -1.632 19.113 1.00 86.50 101 THR A O 1
ATOM 796 N N . ARG A 1 102 ? -12.258 -0.997 19.722 1.00 89.12 102 ARG A N 1
ATOM 797 C CA . ARG A 1 102 ? -12.432 -0.031 18.630 1.00 89.12 102 ARG A CA 1
ATOM 798 C C . ARG A 1 102 ? -11.368 1.060 18.665 1.00 89.12 102 ARG A C 1
ATOM 800 O O . ARG A 1 102 ? -10.688 1.242 17.667 1.00 89.12 102 ARG A O 1
ATOM 807 N N . ASP A 1 103 ? -11.174 1.708 19.808 1.00 88.50 103 ASP A N 1
ATOM 808 C CA . ASP A 1 103 ? -10.199 2.791 19.972 1.00 88.50 103 ASP A CA 1
ATOM 809 C C . ASP A 1 103 ? -8.758 2.289 19.744 1.00 88.50 103 ASP A C 1
ATOM 811 O O . ASP A 1 103 ? -7.931 2.980 19.147 1.00 88.50 103 ASP A O 1
ATOM 815 N N . TYR A 1 104 ? -8.454 1.058 20.174 1.00 90.56 104 TYR A N 1
ATOM 816 C CA . TYR A 1 104 ? -7.156 0.426 19.928 1.00 90.56 104 TYR A CA 1
ATOM 817 C C . TYR A 1 104 ? -6.945 0.049 18.454 1.00 90.56 104 TYR A C 1
ATOM 819 O O . TYR A 1 104 ? -5.859 0.268 17.910 1.00 90.56 104 TYR A O 1
ATOM 827 N N . VAL A 1 105 ? -7.970 -0.516 17.808 1.00 89.69 105 VAL A N 1
ATOM 828 C CA . VAL A 1 105 ? -7.912 -0.902 16.395 1.00 89.69 105 VAL A CA 1
ATOM 829 C C . VAL A 1 105 ? -7.797 0.342 15.514 1.00 89.69 105 VAL A C 1
ATOM 831 O O . VAL A 1 105 ? -6.916 0.386 14.663 1.00 89.69 105 VAL A O 1
ATOM 834 N N . ASP A 1 106 ? -8.622 1.363 15.754 1.00 87.31 106 ASP A N 1
ATOM 835 C CA . ASP A 1 106 ? -8.719 2.572 14.923 1.00 87.31 106 ASP A CA 1
ATOM 836 C C . ASP A 1 106 ? -7.523 3.515 15.089 1.00 87.31 106 ASP A C 1
ATOM 838 O O . ASP A 1 106 ? -7.240 4.310 14.195 1.00 87.31 106 ASP A O 1
ATOM 842 N N . GLY A 1 107 ? -6.809 3.429 16.213 1.00 87.94 107 GLY A N 1
ATOM 843 C CA . GLY A 1 107 ? -5.611 4.222 16.463 1.00 87.94 107 GLY A CA 1
ATOM 844 C C . GLY A 1 107 ? -4.319 3.428 16.234 1.00 87.94 107 GLY A C 1
ATOM 845 O O . GLY A 1 107 ? -3.855 3.317 15.096 1.00 87.94 107 GLY A O 1
ATOM 846 N N . PRO A 1 108 ? -3.680 2.906 17.303 1.00 88.25 108 PRO A N 1
ATOM 847 C CA . PRO A 1 108 ? -2.352 2.298 17.215 1.00 88.25 108 PRO A CA 1
ATOM 848 C C . PRO A 1 108 ? -2.238 1.170 16.190 1.00 88.25 108 PRO A C 1
ATOM 850 O O . PRO A 1 108 ? -1.252 1.112 15.460 1.00 88.25 108 PRO A O 1
ATOM 853 N N . LEU A 1 109 ? -3.226 0.278 16.135 1.00 89.94 109 LEU A N 1
ATOM 854 C CA . LEU A 1 109 ? -3.132 -0.914 15.301 1.00 89.94 109 LEU A CA 1
ATOM 855 C C . LEU A 1 109 ? -3.243 -0.579 13.810 1.00 89.94 109 LEU A C 1
ATOM 857 O O . LEU A 1 109 ? -2.417 -1.033 13.018 1.00 89.94 109 LEU A O 1
ATOM 861 N N . LEU A 1 110 ? -4.223 0.245 13.427 1.00 87.06 110 LEU A N 1
ATOM 862 C CA . LEU A 1 110 ? -4.391 0.669 12.039 1.00 87.06 110 LEU A CA 1
ATOM 863 C C . LEU A 1 110 ? -3.154 1.412 11.526 1.00 87.06 110 LEU A C 1
ATOM 865 O O . LEU A 1 110 ? -2.769 1.215 10.377 1.00 87.06 110 LEU A O 1
ATOM 869 N N . TYR A 1 111 ? -2.469 2.182 12.377 1.00 86.06 111 TYR A N 1
ATOM 870 C CA . TYR A 1 111 ? -1.183 2.789 12.013 1.00 86.06 111 TYR A CA 1
ATOM 871 C C . TYR A 1 111 ? -0.153 1.789 11.551 1.00 86.06 111 TYR A C 1
ATOM 873 O O . TYR A 1 111 ? 0.572 2.011 10.583 1.00 86.06 111 TYR A O 1
ATOM 881 N N . GLU A 1 112 ? -0.030 0.714 12.315 1.00 89.19 112 GLU A N 1
ATOM 882 C CA . GLU A 1 112 ? 0.988 -0.271 12.055 1.00 89.19 112 GLU A CA 1
ATOM 883 C C . GLU A 1 112 ? 0.661 -1.037 10.792 1.00 89.19 112 GLU A C 1
ATOM 885 O O . GLU A 1 112 ? 1.572 -1.295 10.011 1.00 89.19 112 GLU A O 1
ATOM 890 N N . TYR A 1 113 ? -0.622 -1.307 10.539 1.00 89.38 113 TYR A N 1
ATOM 891 C CA . TYR A 1 113 ? -1.057 -1.828 9.251 1.00 89.38 113 TYR A CA 1
ATOM 892 C C . TYR A 1 113 ? -0.734 -0.863 8.109 1.00 89.38 113 TYR A C 1
ATOM 894 O O . TYR A 1 113 ? -0.170 -1.310 7.115 1.00 89.38 113 TYR A O 1
ATOM 902 N N . ILE A 1 114 ? -0.995 0.445 8.262 1.00 88.12 114 ILE A N 1
ATOM 903 C CA . ILE A 1 114 ? -0.684 1.456 7.235 1.00 88.12 114 ILE A CA 1
ATOM 904 C C . ILE A 1 114 ? 0.795 1.413 6.851 1.00 88.12 114 ILE A C 1
ATOM 906 O O . ILE A 1 114 ? 1.137 1.394 5.672 1.00 88.12 114 ILE A O 1
ATOM 910 N N . ARG A 1 115 ? 1.684 1.305 7.842 1.00 89.31 115 ARG A N 1
ATOM 911 C CA . ARG A 1 115 ? 3.134 1.228 7.613 1.00 89.31 115 ARG A CA 1
ATOM 912 C C . ARG A 1 115 ? 3.594 -0.034 6.885 1.00 89.31 115 ARG A C 1
ATOM 914 O O . ARG A 1 115 ? 4.737 -0.079 6.441 1.00 89.31 115 ARG A O 1
ATOM 921 N N . ARG A 1 116 ? 2.743 -1.056 6.801 1.00 91.06 116 ARG A N 1
ATOM 922 C CA . ARG A 1 116 ? 2.995 -2.315 6.088 1.00 91.06 116 ARG A CA 1
ATOM 923 C C . ARG A 1 116 ? 2.247 -2.391 4.758 1.00 91.06 116 ARG A C 1
ATOM 925 O O . ARG A 1 116 ? 2.313 -3.429 4.102 1.00 91.06 116 ARG A O 1
ATOM 932 N N . ILE A 1 117 ? 1.538 -1.326 4.371 1.00 92.06 117 ILE A N 1
ATOM 933 C CA . ILE A 1 117 ? 0.861 -1.263 3.080 1.00 92.06 117 ILE A CA 1
ATOM 934 C C . ILE A 1 117 ? 1.903 -1.257 1.966 1.00 92.06 117 ILE A C 1
ATOM 936 O O . ILE A 1 117 ? 2.902 -0.538 1.999 1.00 92.06 117 ILE A O 1
ATOM 940 N N . GLU A 1 118 ? 1.600 -2.019 0.930 1.00 93.75 118 GLU A N 1
ATOM 941 C CA . GLU A 1 118 ? 2.310 -2.006 -0.329 1.00 93.75 118 GLU A CA 1
ATOM 942 C C . GLU A 1 118 ? 1.319 -1.897 -1.481 1.00 93.75 118 GLU A C 1
ATOM 944 O O . GLU A 1 118 ? 0.317 -2.610 -1.541 1.00 93.75 118 GLU A O 1
ATOM 949 N N . LEU A 1 119 ? 1.614 -1.002 -2.410 1.00 91.25 119 LEU A N 1
ATOM 950 C CA . LEU A 1 119 ? 0.928 -0.890 -3.680 1.00 91.25 119 LEU A CA 1
ATOM 951 C C . LEU A 1 119 ? 1.632 -1.767 -4.707 1.00 91.25 119 LEU A C 1
ATOM 953 O O . LEU A 1 119 ? 2.853 -1.721 -4.856 1.00 91.25 119 LEU A O 1
ATOM 957 N N . ILE A 1 120 ? 0.845 -2.559 -5.425 1.00 91.12 120 ILE A N 1
ATOM 958 C CA . ILE A 1 120 ? 1.332 -3.441 -6.478 1.00 91.12 120 ILE A CA 1
ATOM 959 C C . ILE A 1 120 ? 0.659 -3.029 -7.782 1.00 91.12 120 ILE A C 1
ATOM 961 O O . ILE A 1 120 ? -0.523 -3.301 -7.988 1.00 91.12 120 ILE A O 1
ATOM 965 N N . GLY A 1 121 ? 1.411 -2.361 -8.650 1.00 87.44 121 GLY A N 1
ATOM 966 C CA . GLY A 1 121 ? 0.996 -2.026 -10.006 1.00 87.44 121 GLY A CA 1
ATOM 967 C C . GLY A 1 121 ? 1.266 -3.198 -10.943 1.00 87.44 121 GLY A C 1
ATOM 968 O O . GLY A 1 121 ? 2.355 -3.765 -10.921 1.00 87.44 121 GLY A O 1
ATOM 969 N N . HIS A 1 122 ? 0.301 -3.582 -11.768 1.00 85.25 122 HIS A N 1
ATOM 970 C CA . HIS A 1 122 ? 0.467 -4.636 -12.762 1.00 85.25 122 HIS A CA 1
ATOM 971 C C . HIS A 1 122 ? 0.652 -4.049 -14.161 1.00 85.25 122 HIS A C 1
ATOM 973 O O . HIS A 1 122 ? -0.160 -3.256 -14.636 1.00 85.25 122 HIS A O 1
ATOM 979 N N . PHE A 1 123 ? 1.698 -4.509 -14.841 1.00 75.44 123 PHE A N 1
ATOM 980 C CA . PHE A 1 123 ? 1.967 -4.219 -16.239 1.00 75.44 123 PHE A CA 1
ATOM 981 C C . PHE A 1 123 ? 1.693 -5.446 -17.092 1.00 75.44 123 PHE A C 1
ATOM 983 O O . PHE A 1 123 ? 2.308 -6.502 -16.916 1.00 75.44 123 PHE A O 1
ATOM 990 N N . ASN A 1 124 ? 0.836 -5.278 -18.093 1.00 67.38 124 ASN A N 1
ATOM 991 C CA . ASN A 1 124 ? 0.706 -6.277 -19.138 1.00 67.38 124 ASN A CA 1
ATOM 992 C C . ASN A 1 124 ? 1.936 -6.198 -20.046 1.00 67.38 124 ASN A C 1
ATOM 994 O O . ASN A 1 124 ? 2.090 -5.256 -20.823 1.00 67.38 124 ASN A O 1
ATOM 998 N N . LEU A 1 125 ? 2.811 -7.203 -19.972 1.00 63.44 125 LEU A N 1
ATOM 999 C CA . LEU A 1 125 ? 3.814 -7.388 -21.015 1.00 63.44 125 LEU A CA 1
ATOM 1000 C C . LEU A 1 125 ? 3.120 -7.692 -22.345 1.00 63.44 125 LEU A C 1
ATOM 1002 O O . LEU A 1 125 ? 2.121 -8.417 -22.374 1.00 63.44 125 LEU A O 1
ATOM 1006 N N . LEU A 1 126 ? 3.722 -7.215 -23.440 1.00 58.00 126 LEU A N 1
ATOM 1007 C CA . LEU A 1 126 ? 3.515 -7.758 -24.783 1.00 58.00 126 LEU A CA 1
ATOM 1008 C C . LEU A 1 126 ? 3.841 -9.255 -24.748 1.00 58.00 126 LEU A C 1
ATOM 1010 O O . LEU A 1 126 ? 4.979 -9.678 -24.915 1.00 58.00 126 LEU A O 1
ATOM 1014 N N . THR A 1 127 ? 2.833 -10.057 -24.445 1.00 52.94 127 THR A N 1
ATOM 1015 C CA . THR A 1 127 ? 2.870 -11.514 -24.579 1.00 52.94 127 THR A CA 1
ATOM 1016 C C . THR A 1 127 ? 2.484 -11.936 -25.994 1.00 52.94 127 THR A C 1
ATOM 1018 O O . THR A 1 127 ? 2.599 -13.107 -26.338 1.00 52.94 127 THR A O 1
ATOM 1021 N N . GLU A 1 128 ? 2.099 -10.978 -26.836 1.00 49.84 128 GLU A N 1
ATOM 1022 C CA . GLU A 1 128 ? 1.698 -11.199 -28.216 1.00 49.84 128 GLU A CA 1
ATOM 1023 C C . GLU A 1 128 ? 2.797 -10.650 -29.137 1.00 49.84 128 GLU A C 1
ATOM 1025 O O . GLU A 1 128 ? 2.848 -9.465 -29.452 1.00 49.84 128 GLU A O 1
ATOM 1030 N N . ASP A 1 129 ? 3.701 -11.564 -29.495 1.00 47.59 129 ASP A N 1
ATOM 1031 C CA . ASP A 1 129 ? 4.753 -11.490 -30.516 1.00 47.59 129 ASP A CA 1
ATOM 1032 C C . ASP A 1 129 ? 6.064 -10.723 -30.214 1.00 47.59 129 ASP A C 1
ATOM 1034 O O . ASP A 1 129 ? 6.265 -9.589 -30.646 1.00 47.59 129 ASP A O 1
ATOM 1038 N N . PRO A 1 130 ? 7.068 -11.393 -29.604 1.00 49.09 130 PRO A N 1
ATOM 1039 C CA . PRO A 1 130 ? 8.470 -10.973 -29.662 1.00 49.09 130 PRO A CA 1
ATOM 1040 C C . PRO A 1 130 ? 9.134 -11.370 -31.000 1.00 49.09 130 PRO A C 1
ATOM 1042 O O . PRO A 1 130 ? 10.322 -11.678 -31.035 1.00 49.09 130 PRO A O 1
ATOM 1045 N N . THR A 1 131 ? 8.383 -11.447 -32.102 1.00 45.28 131 THR A N 1
ATOM 1046 C CA . THR A 1 131 ? 8.873 -12.025 -33.366 1.00 45.28 131 THR A CA 1
ATOM 1047 C C . THR A 1 131 ? 9.652 -11.061 -34.258 1.00 45.28 131 THR A C 1
ATOM 1049 O O . THR A 1 131 ? 10.299 -11.537 -35.185 1.00 45.28 131 THR A O 1
ATOM 1052 N N . ASP A 1 132 ? 9.694 -9.759 -33.959 1.00 50.81 132 ASP A N 1
ATOM 1053 C CA . ASP A 1 132 ? 10.357 -8.775 -34.839 1.00 50.81 132 ASP A CA 1
ATOM 1054 C C . ASP A 1 132 ? 11.598 -8.085 -34.245 1.00 50.81 132 A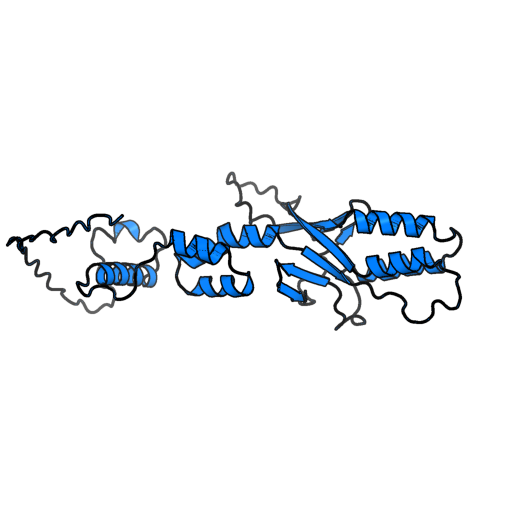SP A C 1
ATOM 1056 O O . ASP A 1 132 ? 12.231 -7.258 -34.902 1.00 50.81 132 ASP A O 1
ATOM 1060 N N . GLY A 1 133 ? 12.011 -8.439 -33.025 1.00 56.44 133 GLY A N 1
ATOM 1061 C CA . GLY A 1 133 ? 13.211 -7.877 -32.407 1.00 56.44 133 GLY A CA 1
ATOM 1062 C C . GLY A 1 133 ? 13.922 -8.895 -31.535 1.00 56.44 133 GLY A C 1
ATOM 1063 O O . GLY A 1 133 ? 13.329 -9.426 -30.602 1.00 56.44 133 GLY A O 1
ATOM 1064 N N . ASP A 1 134 ? 15.197 -9.144 -31.830 1.00 61.72 134 ASP A N 1
ATOM 1065 C CA . ASP A 1 134 ? 16.116 -10.010 -31.082 1.00 61.72 134 ASP A CA 1
ATOM 1066 C C . ASP A 1 134 ? 16.414 -9.414 -29.688 1.00 61.72 134 ASP A C 1
ATOM 1068 O O . ASP A 1 134 ? 17.507 -8.932 -29.393 1.00 61.72 134 ASP A O 1
ATOM 1072 N N . ILE A 1 135 ? 15.390 -9.342 -28.834 1.00 67.06 135 ILE A N 1
ATOM 1073 C CA . ILE A 1 135 ? 15.524 -8.953 -27.434 1.00 67.06 135 ILE A CA 1
ATOM 1074 C C . ILE A 1 135 ? 16.196 -10.132 -26.736 1.00 67.06 135 ILE A C 1
ATOM 1076 O O . ILE A 1 135 ? 15.604 -11.208 -26.613 1.00 67.06 135 ILE A O 1
ATOM 1080 N N . GLY A 1 136 ? 17.431 -9.922 -26.279 1.00 71.44 136 GLY A N 1
ATOM 1081 C CA . GLY A 1 136 ? 18.216 -10.943 -25.595 1.00 71.44 136 GLY A CA 1
ATOM 1082 C C . GLY A 1 136 ? 17.466 -11.583 -24.421 1.00 71.44 136 GLY A C 1
ATOM 1083 O O . GLY A 1 136 ? 16.631 -10.959 -23.760 1.00 71.44 136 GLY A O 1
ATOM 1084 N N . VAL A 1 137 ? 17.794 -12.846 -24.135 1.00 78.62 137 VAL A N 1
ATOM 1085 C CA . VAL A 1 137 ? 17.171 -13.658 -23.069 1.00 78.62 137 VAL A CA 1
ATOM 1086 C C . VAL A 1 137 ? 17.185 -12.944 -21.709 1.00 78.62 137 VAL A C 1
ATOM 1088 O O . VAL A 1 137 ? 16.228 -13.040 -20.937 1.00 78.62 137 VAL A O 1
ATOM 1091 N N . ASP A 1 138 ? 18.245 -12.187 -21.423 1.00 79.88 138 ASP A N 1
ATOM 1092 C CA . ASP A 1 138 ? 18.382 -11.432 -20.177 1.00 79.88 138 ASP A CA 1
ATOM 1093 C C . ASP A 1 138 ? 17.379 -10.274 -20.077 1.00 79.88 138 ASP A C 1
ATOM 1095 O O . ASP A 1 138 ? 16.740 -10.100 -19.034 1.00 79.88 138 ASP A O 1
ATOM 1099 N N . SER A 1 139 ? 17.156 -9.539 -21.167 1.00 77.50 139 SER A N 1
ATOM 1100 C CA . SER A 1 139 ? 16.185 -8.445 -21.215 1.00 77.50 139 SER A CA 1
ATOM 1101 C C . SER A 1 139 ? 14.746 -8.972 -21.106 1.00 77.50 139 SER A C 1
ATOM 1103 O O . SER A 1 139 ? 13.931 -8.374 -20.406 1.00 77.50 139 SER A O 1
ATOM 1105 N N . GLN A 1 140 ? 14.437 -10.144 -21.678 1.00 78.06 140 GLN A N 1
ATOM 1106 C CA . GLN A 1 140 ? 13.132 -10.804 -21.487 1.00 78.06 140 GLN A CA 1
ATOM 1107 C C . GLN A 1 140 ? 12.884 -11.184 -20.023 1.00 78.06 140 GLN A C 1
ATOM 1109 O O . GLN A 1 140 ? 11.810 -10.936 -19.468 1.00 78.06 140 GLN A O 1
ATOM 1114 N N . LYS A 1 141 ? 13.893 -11.763 -19.364 1.00 82.62 141 LYS A N 1
ATOM 1115 C CA . LYS A 1 141 ? 13.816 -12.113 -17.942 1.00 82.62 141 LYS A CA 1
ATOM 1116 C C . LYS A 1 141 ? 13.621 -10.874 -17.069 1.00 82.62 141 LYS A C 1
ATOM 1118 O O . LYS A 1 141 ? 12.889 -10.945 -16.079 1.00 82.62 141 LYS A O 1
ATOM 1123 N N . ARG A 1 142 ? 14.254 -9.755 -17.428 1.00 83.19 142 ARG A N 1
ATOM 1124 C CA . ARG A 1 142 ? 14.097 -8.471 -16.737 1.00 83.19 142 ARG A CA 1
ATOM 1125 C C . ARG A 1 142 ? 12.694 -7.899 -16.922 1.00 83.19 142 ARG A C 1
ATOM 1127 O O . ARG A 1 142 ? 12.040 -7.596 -15.930 1.00 83.19 142 ARG A O 1
ATOM 1134 N N . LEU A 1 143 ? 12.182 -7.883 -18.153 1.00 80.19 143 LEU A N 1
ATOM 1135 C CA . LEU A 1 143 ? 10.804 -7.474 -18.439 1.00 80.19 143 LEU A CA 1
ATOM 1136 C C . LEU A 1 143 ? 9.798 -8.295 -17.622 1.00 80.19 143 LEU A C 1
ATOM 1138 O O . LEU A 1 143 ? 8.904 -7.731 -16.999 1.00 80.19 143 LEU A O 1
ATOM 1142 N N . TYR A 1 144 ? 9.976 -9.617 -17.540 1.00 83.12 144 TYR A N 1
ATOM 1143 C CA . TYR A 1 144 ? 9.095 -10.468 -16.736 1.00 83.12 144 TYR A CA 1
ATOM 1144 C C . TYR A 1 144 ? 9.126 -10.127 -15.238 1.00 83.12 144 TYR A C 1
ATOM 1146 O O . TYR A 1 144 ? 8.097 -10.211 -14.571 1.00 83.12 144 TYR A O 1
ATOM 1154 N N . ARG A 1 145 ? 10.283 -9.738 -14.688 1.00 84.12 145 ARG A N 1
ATOM 1155 C CA . ARG A 1 145 ? 10.382 -9.274 -13.291 1.00 84.12 145 ARG A CA 1
ATOM 1156 C C . ARG A 1 145 ? 9.677 -7.941 -13.093 1.00 84.12 145 ARG A C 1
ATOM 1158 O O . ARG A 1 145 ? 8.973 -7.773 -12.106 1.00 84.12 145 ARG A O 1
ATOM 1165 N N . MET A 1 146 ? 9.812 -7.044 -14.061 1.00 83.88 146 MET A N 1
ATOM 1166 C CA . MET A 1 146 ? 9.215 -5.714 -14.027 1.00 83.88 146 MET A CA 1
ATOM 1167 C C . MET A 1 146 ? 7.700 -5.692 -14.228 1.00 83.88 146 MET A C 1
ATOM 1169 O O . MET A 1 146 ? 7.099 -4.637 -14.052 1.00 83.88 146 MET A O 1
ATOM 1173 N N . ARG A 1 147 ? 7.070 -6.832 -14.548 1.00 85.06 147 ARG A N 1
ATOM 1174 C CA . ARG A 1 147 ? 5.610 -6.949 -14.716 1.00 85.06 147 ARG A CA 1
ATOM 1175 C C . ARG A 1 147 ? 4.806 -6.474 -13.505 1.00 85.06 147 ARG A C 1
ATOM 1177 O O . ARG A 1 147 ? 3.623 -6.186 -13.638 1.00 85.06 147 ARG A O 1
ATOM 1184 N N . PHE A 1 148 ? 5.432 -6.432 -12.332 1.00 88.88 148 PHE A N 1
ATOM 1185 C CA . PHE A 1 148 ? 4.848 -5.872 -11.127 1.00 88.88 148 PHE A CA 1
ATOM 1186 C C . PHE A 1 148 ? 5.711 -4.714 -10.633 1.00 88.88 148 PHE A C 1
ATOM 1188 O O . PHE A 1 148 ? 6.897 -4.896 -10.359 1.00 88.88 148 PHE A O 1
ATOM 1195 N N . LEU A 1 149 ? 5.109 -3.534 -10.518 1.00 89.88 149 LEU A N 1
ATOM 1196 C CA . LEU A 1 149 ? 5.662 -2.414 -9.772 1.00 89.88 149 LEU A CA 1
ATOM 1197 C C . LEU A 1 149 ? 5.296 -2.604 -8.311 1.00 89.88 149 LEU A C 1
ATOM 1199 O O . LEU A 1 149 ? 4.117 -2.624 -7.974 1.00 89.88 149 LEU A O 1
ATOM 1203 N N . HIS A 1 150 ? 6.293 -2.699 -7.449 1.00 92.56 150 HIS A N 1
ATOM 1204 C CA . HIS A 1 150 ? 6.091 -2.731 -6.008 1.00 92.56 150 HIS A CA 1
ATOM 1205 C C . HIS A 1 150 ? 6.422 -1.354 -5.437 1.00 92.56 150 HIS A C 1
ATOM 1207 O O . HIS A 1 150 ? 7.507 -0.833 -5.694 1.00 92.56 150 HIS A O 1
ATOM 1213 N N . ALA A 1 151 ? 5.496 -0.757 -4.688 1.00 92.44 151 ALA A N 1
ATOM 1214 C CA . ALA A 1 151 ? 5.707 0.509 -3.998 1.00 92.44 151 ALA A CA 1
ATOM 1215 C C . ALA A 1 151 ? 5.277 0.398 -2.530 1.00 92.44 151 ALA A C 1
ATOM 1217 O O . ALA A 1 151 ? 4.109 0.176 -2.224 1.00 92.44 151 ALA A O 1
ATOM 1218 N N . GLN A 1 152 ? 6.227 0.530 -1.608 1.00 94.69 152 GLN A N 1
ATOM 1219 C CA . GLN A 1 152 ? 5.986 0.388 -0.171 1.00 94.69 152 GLN A CA 1
ATOM 1220 C C . GLN A 1 152 ? 5.580 1.720 0.441 1.00 94.69 152 GLN A C 1
ATOM 1222 O O . GLN A 1 152 ? 6.103 2.762 0.055 1.00 94.69 152 GLN A O 1
ATOM 1227 N N . PHE A 1 153 ? 4.678 1.693 1.418 1.00 93.19 153 PHE A N 1
ATOM 1228 C CA . PHE A 1 153 ? 4.323 2.895 2.158 1.00 93.19 153 PHE A CA 1
ATOM 1229 C C . PHE A 1 153 ? 5.564 3.512 2.816 1.00 93.19 153 PHE A C 1
ATOM 1231 O O . PHE A 1 153 ? 6.295 2.843 3.549 1.00 93.19 153 PHE A O 1
ATOM 1238 N N . GLU A 1 154 ? 5.783 4.802 2.578 1.00 91.88 154 GLU A N 1
ATOM 1239 C CA . GLU A 1 154 ? 6.900 5.544 3.152 1.00 91.88 154 GLU A CA 1
ATOM 1240 C C . GLU A 1 154 ? 6.421 6.431 4.306 1.00 91.88 154 GLU A C 1
ATOM 1242 O O . GLU A 1 154 ? 6.900 6.312 5.440 1.00 91.88 154 GLU A O 1
ATOM 1247 N N . ARG A 1 155 ? 5.465 7.325 4.026 1.00 89.44 155 ARG A N 1
ATOM 1248 C CA . ARG A 1 155 ? 4.956 8.303 4.994 1.00 89.44 155 ARG A CA 1
ATOM 1249 C C . ARG A 1 155 ? 3.604 8.877 4.581 1.00 89.44 155 ARG A C 1
ATOM 1251 O O . ARG A 1 155 ? 3.208 8.787 3.423 1.00 89.44 155 ARG A O 1
ATOM 1258 N N . LEU A 1 156 ? 2.937 9.503 5.547 1.00 85.69 156 LEU A N 1
ATOM 1259 C CA . LEU A 1 156 ? 1.893 10.478 5.265 1.00 85.69 156 LEU A CA 1
ATOM 1260 C C . LEU A 1 156 ? 2.535 11.868 5.133 1.00 85.69 156 LEU A C 1
ATOM 1262 O O . LEU A 1 156 ? 3.624 12.109 5.668 1.00 85.69 156 LEU A O 1
ATOM 1266 N N . GLU A 1 157 ? 1.890 12.749 4.379 1.00 83.50 157 GLU A N 1
ATOM 1267 C CA . GLU A 1 157 ? 2.217 14.165 4.307 1.00 83.50 157 GLU A CA 1
ATOM 1268 C C . GLU A 1 157 ? 0.962 15.029 4.462 1.00 83.50 157 GLU A C 1
ATOM 1270 O O . GLU A 1 157 ? -0.137 14.711 3.996 1.00 83.50 157 GLU A O 1
ATOM 1275 N N . ALA A 1 158 ? 1.126 16.181 5.109 1.00 73.50 158 ALA A N 1
ATOM 1276 C CA . ALA A 1 158 ? 0.107 17.218 5.088 1.00 73.50 158 ALA A CA 1
ATOM 1277 C C . ALA A 1 158 ? 0.094 17.898 3.707 1.00 73.50 158 ALA A C 1
ATOM 1279 O O . ALA A 1 158 ? 1.161 18.210 3.167 1.00 73.50 158 ALA A O 1
ATOM 1280 N N . PRO A 1 159 ? -1.084 18.212 3.143 1.00 67.56 159 PRO A N 1
ATOM 1281 C CA . PRO A 1 159 ? -1.154 18.916 1.878 1.00 67.56 159 PRO A CA 1
ATOM 1282 C C . PRO A 1 159 ? -0.493 20.286 2.044 1.00 67.56 159 PRO A C 1
ATOM 1284 O O . PRO A 1 159 ? -0.749 21.016 3.003 1.00 67.56 159 PRO A O 1
ATOM 1287 N N . VAL A 1 160 ? 0.350 20.663 1.082 1.00 63.78 160 VAL A N 1
ATOM 1288 C CA . VAL A 1 160 ? 1.189 21.880 1.121 1.00 63.78 160 VAL A CA 1
ATOM 1289 C C . VAL A 1 160 ? 0.372 23.162 1.390 1.00 63.78 160 VAL A C 1
ATOM 1291 O O . VAL A 1 160 ? 0.896 24.159 1.892 1.00 63.78 160 VAL A O 1
ATOM 1294 N N . VAL A 1 161 ? -0.936 23.131 1.110 1.00 58.50 161 VAL A N 1
ATOM 1295 C CA . VAL A 1 161 ? -1.874 24.252 1.259 1.00 58.50 161 VAL A CA 1
ATOM 1296 C C . VAL A 1 161 ? -2.491 24.352 2.668 1.00 58.50 161 VAL A C 1
ATOM 1298 O O . VAL A 1 161 ? -2.943 25.431 3.061 1.00 58.50 161 VAL A O 1
ATOM 1301 N N . SER A 1 162 ? -2.465 23.302 3.496 1.00 53.06 162 SER A N 1
ATOM 1302 C CA . SER A 1 162 ? -3.076 23.317 4.835 1.00 53.06 162 SER A CA 1
ATOM 1303 C C . SER A 1 162 ? -2.141 23.884 5.908 1.00 53.06 162 SER A C 1
ATOM 1305 O O . SER A 1 162 ? -1.902 23.273 6.948 1.00 53.06 162 SER A O 1
ATOM 1307 N N . LYS A 1 163 ? -1.652 25.114 5.721 1.00 52.56 163 LYS A N 1
ATOM 1308 C CA . LYS A 1 163 ? -1.207 25.938 6.859 1.00 52.56 163 LYS A CA 1
ATOM 1309 C C . LYS A 1 163 ? -2.442 26.477 7.581 1.00 52.56 163 LYS A C 1
ATOM 1311 O O . LYS A 1 163 ? -2.766 27.663 7.491 1.00 52.56 163 LYS A O 1
ATOM 1316 N N . GLN A 1 164 ? -3.183 25.596 8.252 1.00 55.25 164 GLN A N 1
ATOM 1317 C CA . GLN A 1 164 ? -4.312 26.019 9.070 1.00 55.25 164 GLN A CA 1
ATOM 1318 C C . GLN A 1 164 ? -3.827 26.744 10.329 1.00 55.25 164 GLN A C 1
ATOM 1320 O O . GLN A 1 164 ? -2.879 26.359 11.007 1.00 55.25 164 GLN A O 1
ATOM 1325 N N . LYS A 1 165 ? -4.504 27.862 10.586 1.00 54.50 165 LYS A N 1
ATOM 1326 C CA . LYS A 1 165 ? -4.203 28.928 11.547 1.00 54.50 165 LYS A CA 1
ATOM 1327 C C . LYS A 1 165 ? -4.567 28.582 13.002 1.00 54.50 165 LYS A C 1
ATOM 1329 O O . LYS A 1 165 ? -4.644 29.483 13.832 1.00 54.50 165 LYS A O 1
ATOM 1334 N N . SER A 1 166 ? -4.825 27.319 13.324 1.00 57.62 166 SER A N 1
ATOM 1335 C CA . SER A 1 166 ? -5.184 26.875 14.673 1.00 57.62 166 SER A CA 1
ATOM 1336 C C . SER A 1 166 ? -3.957 26.295 15.367 1.00 57.62 166 SER A C 1
ATOM 1338 O O . SER A 1 166 ? -3.380 25.326 14.893 1.00 57.62 166 SER A O 1
ATOM 1340 N N . GLY A 1 167 ? -3.553 26.865 16.503 1.00 60.50 167 GLY A N 1
ATOM 1341 C CA . GLY A 1 167 ? -2.377 26.448 17.284 1.00 60.50 167 GLY A CA 1
ATOM 1342 C C . GLY A 1 167 ? -2.451 25.053 17.929 1.00 60.50 167 GLY A C 1
ATOM 1343 O O . GLY A 1 167 ? -1.727 24.798 18.888 1.00 60.50 167 GLY A O 1
ATOM 1344 N N . GLN A 1 168 ? -3.314 24.160 17.444 1.00 57.53 168 GLN A N 1
ATOM 1345 C CA . GLN A 1 168 ? -3.352 22.756 17.837 1.00 57.53 168 GLN A CA 1
ATOM 1346 C C . GLN A 1 168 ? -2.556 21.938 16.822 1.00 57.53 168 GLN A C 1
ATOM 1348 O O . GLN A 1 168 ? -2.750 22.075 15.617 1.00 57.53 168 GLN A O 1
ATOM 1353 N N . ARG A 1 169 ? -1.632 21.103 17.311 1.00 59.28 169 ARG A N 1
ATOM 1354 C CA . ARG A 1 169 ? -0.955 20.126 16.455 1.00 59.28 169 ARG A CA 1
ATOM 1355 C C . ARG A 1 169 ? -2.008 19.123 15.967 1.00 59.28 169 ARG A C 1
ATOM 1357 O O . ARG A 1 169 ? -2.637 18.515 16.835 1.00 59.28 169 ARG A O 1
ATOM 1364 N N . PRO A 1 170 ? -2.193 18.956 14.648 1.00 63.50 170 PRO A N 1
ATOM 1365 C CA . PRO A 1 170 ? -3.057 17.908 14.125 1.00 63.50 170 PRO A CA 1
ATOM 1366 C C . PRO A 1 170 ? -2.556 16.539 14.593 1.00 63.50 170 PRO A C 1
ATOM 1368 O O . PRO A 1 170 ? -1.367 16.366 14.907 1.00 63.50 170 PRO A O 1
ATOM 1371 N N . ALA A 1 171 ? -3.464 15.572 14.684 1.00 63.50 171 ALA A N 1
ATOM 1372 C CA . ALA A 1 171 ? -3.059 14.204 14.947 1.00 63.50 171 ALA A CA 1
ATOM 1373 C C . ALA A 1 171 ? -2.235 13.695 13.750 1.00 63.50 171 ALA A C 1
ATOM 1375 O O . ALA A 1 171 ? -2.422 14.148 12.625 1.00 63.50 171 ALA A O 1
ATOM 1376 N N . LYS A 1 172 ? -1.323 12.737 13.963 1.00 63.22 172 LYS A N 1
ATOM 1377 C CA . LYS A 1 172 ? -0.458 12.196 12.888 1.00 63.22 172 LYS A CA 1
ATOM 1378 C C . LYS A 1 172 ? -1.229 11.582 11.701 1.00 63.22 172 LYS A C 1
ATOM 1380 O O . LYS A 1 172 ? -0.627 11.279 10.685 1.00 63.22 172 LYS A O 1
ATOM 1385 N N . TRP A 1 173 ? -2.532 11.375 11.866 1.00 64.88 173 TRP A N 1
ATOM 1386 C CA . TRP A 1 173 ? -3.470 10.759 10.924 1.00 64.88 173 TRP A CA 1
ATOM 1387 C C . TRP A 1 173 ? -4.318 11.780 10.165 1.00 64.88 173 TRP A C 1
ATOM 1389 O O . TRP A 1 173 ? -5.045 11.392 9.263 1.00 64.88 173 TRP A O 1
ATOM 1399 N N . ASP A 1 174 ? -4.254 13.062 10.540 1.00 65.69 174 ASP A N 1
ATOM 1400 C CA . ASP A 1 174 ? -4.975 14.141 9.844 1.00 65.69 174 ASP A CA 1
ATOM 1401 C C . ASP A 1 174 ? -4.275 14.541 8.530 1.00 65.69 174 ASP A C 1
ATOM 1403 O O . ASP A 1 174 ? -4.716 15.442 7.814 1.00 65.69 174 ASP A O 1
ATOM 1407 N N . GLU A 1 175 ? -3.144 13.907 8.228 1.00 70.88 175 GLU A N 1
ATOM 1408 C CA . GLU A 1 175 ? -2.417 14.065 6.979 1.00 70.88 175 GLU A CA 1
ATOM 1409 C C . GLU A 1 175 ? -3.172 13.342 5.856 1.00 70.88 175 GLU A C 1
ATOM 1411 O O . GLU A 1 175 ? -3.551 12.182 5.991 1.00 70.88 175 GLU A O 1
ATOM 1416 N N . SER A 1 176 ? -3.437 14.053 4.758 1.00 70.38 176 SER A N 1
ATOM 1417 C CA . SER A 1 176 ? -4.338 13.590 3.688 1.00 70.38 176 SER A CA 1
ATOM 1418 C C . SER A 1 176 ? -3.616 13.028 2.471 1.00 70.38 176 SER A C 1
ATOM 1420 O O . SER A 1 176 ? -4.279 12.663 1.512 1.00 70.38 176 SER A O 1
ATOM 1422 N N . LEU A 1 177 ? -2.283 12.967 2.490 1.00 79.81 177 LEU A N 1
ATOM 1423 C CA . LEU A 1 177 ? -1.491 12.475 1.372 1.00 79.81 177 LEU A CA 1
ATOM 1424 C C . LEU A 1 177 ? -0.660 11.267 1.800 1.00 79.81 177 LEU A C 1
ATOM 1426 O O . LEU A 1 177 ? 0.166 11.384 2.699 1.00 79.81 177 LEU A O 1
ATOM 1430 N N . ALA A 1 178 ? -0.838 10.121 1.143 1.00 84.44 178 ALA A N 1
ATOM 1431 C CA . ALA A 1 178 ? 0.030 8.960 1.322 1.00 84.44 178 ALA A CA 1
ATOM 1432 C C . ALA A 1 178 ? 1.134 8.923 0.254 1.00 84.44 178 ALA A C 1
ATOM 1434 O O . ALA A 1 178 ? 0.855 9.022 -0.941 1.00 84.44 178 ALA A O 1
ATOM 1435 N N . ILE A 1 179 ? 2.383 8.760 0.699 1.00 88.75 179 ILE A N 1
ATOM 1436 C CA . ILE A 1 179 ? 3.567 8.614 -0.151 1.00 88.75 179 ILE A CA 1
ATOM 1437 C C . ILE A 1 179 ? 4.036 7.163 -0.106 1.00 88.75 179 ILE A C 1
ATOM 1439 O O . ILE A 1 179 ? 4.264 6.601 0.971 1.00 88.75 179 ILE A O 1
ATOM 1443 N N . PHE A 1 180 ? 4.234 6.583 -1.282 1.00 91.75 180 PHE A N 1
ATOM 1444 C CA . PHE A 1 180 ? 4.768 5.244 -1.469 1.00 91.75 180 PHE A CA 1
ATOM 1445 C C . PHE A 1 180 ? 6.073 5.312 -2.257 1.00 91.75 180 PHE A C 1
ATOM 1447 O O . PHE A 1 180 ? 6.171 6.013 -3.260 1.00 91.75 180 PHE A O 1
ATOM 1454 N N . GLN A 1 181 ? 7.067 4.554 -1.819 1.00 94.56 181 GLN A N 1
ATOM 1455 C CA . GLN A 1 181 ? 8.375 4.459 -2.447 1.00 94.56 181 GLN A CA 1
ATOM 1456 C C . GLN A 1 181 ? 8.428 3.224 -3.345 1.00 94.56 181 GLN A C 1
ATOM 1458 O O . GLN A 1 181 ? 8.232 2.102 -2.874 1.00 94.56 181 GLN A O 1
ATOM 1463 N N . ILE A 1 182 ? 8.724 3.424 -4.627 1.00 92.62 182 ILE A N 1
ATOM 1464 C CA . ILE A 1 182 ? 8.927 2.353 -5.606 1.00 92.62 182 ILE A CA 1
ATOM 1465 C C . ILE A 1 182 ? 10.198 1.577 -5.244 1.00 92.62 182 ILE A C 1
ATOM 1467 O O . ILE A 1 182 ? 11.207 2.172 -4.854 1.00 92.62 182 ILE A O 1
ATOM 1471 N N . ASP A 1 183 ? 10.150 0.251 -5.393 1.00 94.12 183 ASP A N 1
ATOM 1472 C CA . ASP A 1 183 ? 11.308 -0.625 -5.225 1.00 94.12 183 ASP A CA 1
ATOM 1473 C C . ASP A 1 183 ? 12.460 -0.176 -6.136 1.00 94.12 183 ASP A C 1
ATOM 1475 O O . ASP A 1 183 ? 12.338 -0.126 -7.364 1.00 94.12 183 ASP A O 1
ATOM 1479 N N . GLN A 1 184 ? 13.604 0.127 -5.524 1.00 91.94 184 GLN A N 1
ATOM 1480 C CA . GLN A 1 184 ? 14.792 0.576 -6.238 1.00 91.94 184 GLN A CA 1
ATOM 1481 C C . GLN A 1 184 ? 15.256 -0.456 -7.270 1.00 91.94 184 GLN A C 1
ATOM 1483 O O . GLN A 1 184 ? 15.684 -0.073 -8.355 1.00 91.94 184 GLN A O 1
ATOM 1488 N N . ALA A 1 185 ? 15.106 -1.756 -6.987 1.00 90.81 185 ALA A N 1
ATOM 1489 C CA . ALA A 1 185 ? 15.472 -2.801 -7.939 1.00 90.81 185 ALA A CA 1
ATOM 1490 C C . ALA A 1 185 ? 14.651 -2.706 -9.235 1.00 90.81 185 ALA A C 1
ATOM 1492 O O . ALA A 1 185 ? 15.174 -2.948 -10.322 1.00 90.81 185 ALA A O 1
ATOM 1493 N N . TRP A 1 186 ? 13.383 -2.302 -9.128 1.00 89.94 186 TRP A N 1
ATOM 1494 C CA . TRP A 1 186 ? 12.517 -2.083 -10.280 1.00 89.94 186 TRP A CA 1
ATOM 1495 C C . TRP A 1 186 ? 12.969 -0.859 -11.099 1.00 89.94 186 TRP A C 1
ATOM 1497 O O . TRP A 1 186 ? 13.019 -0.923 -12.328 1.00 89.94 186 TRP A O 1
ATOM 1507 N N . ILE A 1 187 ? 13.361 0.236 -10.434 1.00 88.44 187 ILE A N 1
ATOM 1508 C CA . ILE A 1 187 ? 13.898 1.451 -11.084 1.00 88.44 187 ILE A CA 1
ATOM 1509 C C . ILE A 1 187 ? 15.230 1.158 -11.788 1.00 88.44 187 ILE A C 1
ATOM 1511 O O . ILE A 1 187 ? 15.461 1.607 -12.917 1.00 88.44 187 ILE A O 1
ATOM 1515 N N . ASP A 1 188 ? 16.105 0.393 -11.142 1.00 90.38 188 ASP A N 1
ATOM 1516 C CA . ASP A 1 188 ? 17.391 -0.013 -11.700 1.00 90.38 188 ASP A CA 1
ATOM 1517 C C . ASP A 1 188 ? 17.179 -0.896 -12.936 1.00 90.38 188 ASP A C 1
ATOM 1519 O O . ASP A 1 188 ? 17.790 -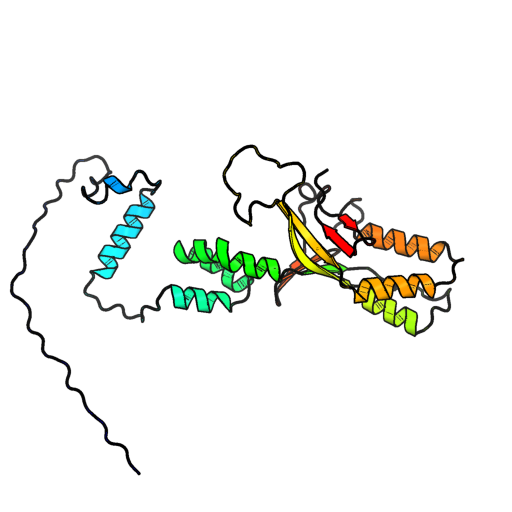0.664 -13.982 1.00 90.38 188 ASP A O 1
ATOM 1523 N N . ASP A 1 189 ? 16.250 -1.854 -12.858 1.00 87.62 189 ASP A N 1
ATOM 1524 C CA . ASP A 1 189 ? 15.890 -2.713 -13.983 1.00 87.62 189 ASP A CA 1
ATOM 1525 C C . ASP A 1 189 ? 15.323 -1.910 -15.165 1.00 87.62 189 ASP A C 1
ATOM 1527 O O . ASP A 1 189 ? 15.724 -2.143 -16.311 1.00 87.62 189 ASP A O 1
ATOM 1531 N N . LEU A 1 190 ? 14.470 -0.913 -14.898 1.00 84.44 190 LEU A N 1
ATOM 1532 C CA . LEU A 1 190 ? 13.964 0.023 -15.906 1.00 84.44 190 LEU A CA 1
ATOM 1533 C C . LEU A 1 190 ? 15.098 0.813 -16.565 1.00 84.44 190 LEU A C 1
ATOM 1535 O O . LEU A 1 190 ? 15.114 0.995 -17.783 1.00 84.44 190 LEU A O 1
ATOM 1539 N N . THR A 1 191 ? 16.042 1.299 -15.762 1.00 85.56 191 THR A N 1
ATOM 1540 C CA . THR A 1 191 ? 17.172 2.105 -16.235 1.00 85.56 191 THR A CA 1
ATOM 1541 C C . THR A 1 191 ? 18.082 1.289 -17.141 1.00 85.56 191 THR A C 1
ATOM 1543 O O . THR A 1 191 ? 18.480 1.767 -18.203 1.00 85.56 191 THR A O 1
ATOM 1546 N N . VAL A 1 192 ? 18.373 0.045 -16.760 1.00 85.75 192 VAL A N 1
ATOM 1547 C CA . VAL A 1 192 ? 19.191 -0.851 -17.577 1.00 85.75 192 VAL A CA 1
ATOM 1548 C C . VAL A 1 192 ? 18.466 -1.232 -18.866 1.00 85.75 192 VAL A C 1
ATOM 1550 O O . VAL A 1 192 ? 19.076 -1.175 -19.929 1.00 85.75 192 VAL A O 1
ATOM 1553 N N . LEU A 1 193 ? 17.161 -1.522 -18.821 1.00 79.38 193 LEU A N 1
ATOM 1554 C CA . LEU A 1 193 ? 16.378 -1.778 -20.037 1.00 79.38 193 LEU A CA 1
ATOM 1555 C C . LEU A 1 193 ? 16.421 -0.601 -21.013 1.00 79.38 193 LEU A C 1
ATOM 1557 O O . LEU A 1 193 ? 16.632 -0.813 -22.202 1.00 79.38 193 LEU A O 1
ATOM 1561 N N . LYS A 1 194 ? 16.311 0.638 -20.522 1.00 78.19 194 LYS A N 1
ATOM 1562 C CA . LYS A 1 194 ? 16.452 1.844 -21.357 1.00 78.19 194 LYS A CA 1
ATOM 1563 C C . LYS A 1 194 ? 17.838 1.983 -22.002 1.00 78.19 194 LYS A C 1
ATOM 1565 O O . LYS A 1 194 ? 17.950 2.626 -23.038 1.00 78.19 194 LYS A O 1
ATOM 1570 N N . GLN A 1 195 ? 18.886 1.422 -21.395 1.00 79.38 195 GLN A N 1
ATOM 1571 C CA . GLN A 1 195 ? 20.256 1.450 -21.927 1.00 79.38 195 GLN A CA 1
ATOM 1572 C C . GLN A 1 195 ? 20.546 0.291 -22.891 1.00 79.38 195 GLN A C 1
ATOM 1574 O O . GLN A 1 195 ? 21.283 0.473 -23.857 1.00 79.38 195 GLN A O 1
ATOM 1579 N N . GLU A 1 196 ? 20.005 -0.897 -22.608 1.00 74.56 196 GLU A N 1
ATOM 1580 C CA . GLU A 1 196 ? 20.152 -2.106 -23.431 1.00 74.56 196 GLU A CA 1
ATOM 1581 C C . GLU A 1 196 ? 19.314 -2.032 -24.712 1.00 74.56 196 GLU A C 1
ATOM 1583 O O . GLU A 1 196 ? 19.693 -2.598 -25.739 1.00 74.56 196 GLU A O 1
ATOM 1588 N N . LEU A 1 197 ? 18.179 -1.331 -24.667 1.00 66.69 197 LEU A N 1
ATOM 1589 C CA . LEU A 1 197 ? 17.363 -1.099 -25.846 1.00 66.69 197 LEU A CA 1
ATOM 1590 C C . LEU A 1 197 ? 18.131 -0.196 -26.825 1.00 66.69 197 LEU A C 1
ATOM 1592 O O . LEU A 1 197 ? 18.609 0.875 -26.438 1.00 66.69 197 LEU A O 1
ATOM 1596 N N . PRO A 1 198 ? 18.261 -0.593 -28.105 1.00 59.50 198 PRO A N 1
ATOM 1597 C CA . PRO A 1 198 ? 18.923 0.241 -29.091 1.00 59.50 198 PRO A CA 1
ATOM 1598 C C . PRO A 1 198 ? 18.197 1.583 -29.151 1.00 59.50 198 PRO A C 1
ATOM 1600 O O . PRO A 1 198 ? 16.987 1.631 -29.379 1.00 59.50 198 PRO A O 1
ATOM 1603 N N . THR A 1 199 ? 18.958 2.668 -28.985 1.00 54.19 199 THR A N 1
ATOM 1604 C CA . THR A 1 199 ? 18.545 4.086 -28.881 1.00 54.19 199 THR A CA 1
ATOM 1605 C C . THR A 1 199 ? 17.778 4.614 -30.114 1.00 54.19 199 THR A C 1
ATOM 1607 O O . THR A 1 199 ? 17.632 5.814 -30.314 1.00 54.19 199 THR A O 1
ATOM 1610 N N . THR A 1 200 ? 17.343 3.723 -31.003 1.00 49.44 200 THR A N 1
ATOM 1611 C CA . THR A 1 200 ? 16.781 3.971 -32.333 1.00 49.44 200 THR A CA 1
ATOM 1612 C C . THR A 1 200 ? 15.470 3.232 -32.604 1.00 49.44 200 THR A C 1
ATOM 1614 O O . THR A 1 200 ? 14.955 3.374 -33.710 1.00 49.44 200 THR A O 1
ATOM 1617 N N . SER A 1 201 ? 14.890 2.490 -31.649 1.00 58.97 201 SER A N 1
ATOM 1618 C CA . SER A 1 201 ? 13.521 1.971 -31.806 1.00 58.97 201 SER A CA 1
ATOM 1619 C C . SER A 1 201 ? 12.510 2.885 -31.099 1.00 58.97 201 SER A C 1
ATOM 1621 O O . SER A 1 201 ? 12.167 2.636 -29.942 1.00 58.97 201 SER A O 1
ATOM 1623 N N . PRO A 1 202 ? 11.976 3.927 -31.772 1.00 63.84 202 PRO A N 1
ATOM 1624 C CA . PRO A 1 202 ? 10.935 4.791 -31.204 1.00 63.84 202 PRO A CA 1
ATOM 1625 C C . PRO A 1 202 ? 9.676 4.008 -30.803 1.00 63.84 202 PRO A C 1
ATOM 1627 O O . PRO A 1 202 ? 8.866 4.497 -30.023 1.00 63.84 202 PRO A O 1
ATOM 1630 N N . VAL A 1 203 ? 9.517 2.785 -31.318 1.00 65.62 203 VAL A N 1
ATOM 1631 C CA . VAL A 1 203 ? 8.411 1.877 -31.007 1.00 65.62 203 VAL A CA 1
ATOM 1632 C C . VAL A 1 203 ? 8.492 1.362 -29.569 1.00 65.62 203 VAL A C 1
ATOM 1634 O O . VAL A 1 203 ? 7.466 1.314 -28.896 1.00 65.62 203 VAL A O 1
ATOM 1637 N N . MET A 1 204 ? 9.687 1.014 -29.077 1.00 65.06 204 MET A N 1
ATOM 1638 C CA . MET A 1 204 ? 9.854 0.480 -27.718 1.00 65.06 204 MET A CA 1
ATOM 1639 C C . MET A 1 204 ? 9.752 1.564 -26.650 1.00 65.06 204 MET A C 1
ATOM 1641 O O . MET A 1 204 ? 9.123 1.332 -25.620 1.00 65.06 204 MET A O 1
ATOM 1645 N N . ASP A 1 205 ? 10.293 2.755 -26.911 1.00 67.06 205 ASP A N 1
ATOM 1646 C C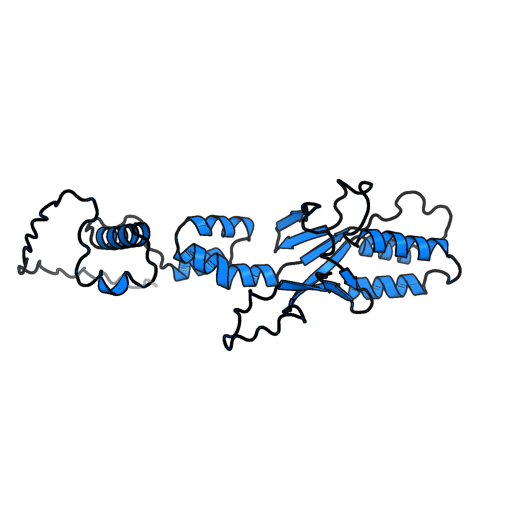A . ASP A 1 205 ? 10.105 3.900 -26.017 1.00 67.06 205 ASP A CA 1
ATOM 1647 C C . ASP A 1 205 ? 8.630 4.302 -25.966 1.00 67.06 205 ASP A C 1
ATOM 1649 O O . ASP A 1 205 ? 8.060 4.398 -24.883 1.00 67.06 205 ASP A O 1
ATOM 1653 N N . ALA A 1 206 ? 7.970 4.453 -27.121 1.00 71.94 206 ALA A N 1
ATOM 1654 C CA . ALA A 1 206 ? 6.541 4.758 -27.167 1.00 71.94 206 ALA A CA 1
ATOM 1655 C C . ALA A 1 206 ? 5.694 3.679 -26.476 1.00 71.94 206 ALA A C 1
ATOM 1657 O O . ALA A 1 206 ? 4.711 4.006 -25.815 1.00 71.94 206 ALA A O 1
ATOM 1658 N N . TRP A 1 207 ? 6.077 2.403 -26.595 1.00 74.81 207 TRP A N 1
ATOM 1659 C CA . TRP A 1 207 ? 5.440 1.315 -25.861 1.00 74.81 207 TRP A CA 1
ATOM 1660 C C . TRP A 1 207 ? 5.617 1.477 -24.353 1.00 74.81 207 TRP A C 1
ATOM 1662 O O . TRP A 1 207 ? 4.626 1.468 -23.629 1.00 74.81 207 TRP A O 1
ATOM 1672 N N . LEU A 1 208 ? 6.851 1.668 -23.885 1.00 72.31 208 LEU A N 1
ATOM 1673 C CA . LEU A 1 208 ? 7.158 1.803 -22.467 1.00 72.31 208 LEU A CA 1
ATOM 1674 C C . LEU A 1 208 ? 6.425 3.001 -21.857 1.00 72.31 208 LEU A C 1
ATOM 1676 O O . LEU A 1 208 ? 5.801 2.852 -20.813 1.00 72.31 208 LEU A O 1
ATOM 1680 N N . TYR A 1 209 ? 6.435 4.157 -22.527 1.00 74.75 209 TYR A N 1
ATOM 1681 C CA . TYR A 1 209 ? 5.658 5.325 -22.106 1.00 74.75 209 TYR A CA 1
ATOM 1682 C C . TYR A 1 209 ? 4.161 5.015 -22.057 1.00 74.75 209 TYR A C 1
ATOM 1684 O O . TYR A 1 209 ? 3.535 5.254 -21.033 1.00 74.75 209 TYR A O 1
ATOM 1692 N N . ARG A 1 210 ? 3.604 4.380 -23.094 1.00 76.19 210 ARG A N 1
ATOM 1693 C CA . ARG A 1 210 ? 2.185 4.000 -23.126 1.00 76.19 210 ARG A CA 1
ATOM 1694 C C . ARG A 1 210 ? 1.803 3.025 -22.011 1.00 76.19 210 ARG A C 1
ATOM 1696 O O . ARG A 1 210 ? 0.698 3.111 -21.491 1.00 76.19 210 ARG A O 1
ATOM 1703 N N . GLU A 1 211 ? 2.657 2.064 -21.667 1.00 75.31 211 GLU A N 1
ATOM 1704 C CA . GLU A 1 211 ? 2.377 1.128 -20.570 1.00 75.31 211 GLU A CA 1
ATOM 1705 C C . GLU A 1 211 ? 2.546 1.783 -19.193 1.00 75.31 211 GLU A C 1
ATOM 1707 O O . GLU A 1 211 ? 1.755 1.509 -18.294 1.00 75.31 211 GLU A O 1
ATOM 1712 N N . LEU A 1 212 ? 3.519 2.684 -19.029 1.00 74.62 212 LEU A N 1
ATOM 1713 C CA . LEU A 1 212 ? 3.653 3.503 -17.821 1.00 74.62 212 LEU A CA 1
ATOM 1714 C C . LEU A 1 212 ? 2.459 4.451 -17.653 1.00 74.62 212 LEU A C 1
ATOM 1716 O O . LEU A 1 212 ? 1.977 4.627 -16.537 1.00 74.62 212 LEU A O 1
ATOM 1720 N N . ASP A 1 213 ? 1.923 4.991 -18.747 1.00 72.69 213 ASP A N 1
ATOM 1721 C CA . ASP A 1 213 ? 0.708 5.808 -18.729 1.00 72.69 213 ASP A CA 1
ATOM 1722 C C . ASP A 1 213 ? -0.506 5.001 -18.251 1.00 72.69 213 ASP A C 1
ATOM 1724 O O . ASP A 1 213 ? -1.364 5.542 -17.565 1.00 72.69 213 ASP A O 1
ATOM 1728 N N . LYS A 1 214 ? -0.569 3.684 -18.500 1.00 71.75 214 LYS A N 1
ATOM 1729 C CA . LYS A 1 214 ? -1.652 2.836 -17.958 1.00 71.75 214 LYS A CA 1
ATOM 1730 C C . LYS A 1 214 ? -1.593 2.658 -16.443 1.00 71.75 214 LYS A C 1
ATOM 1732 O O . LYS A 1 214 ? -2.606 2.274 -15.854 1.00 71.75 214 LYS A O 1
ATOM 1737 N N . LEU A 1 215 ? -0.436 2.894 -15.818 1.00 69.50 215 LEU A N 1
ATOM 1738 C CA . LEU A 1 215 ? -0.349 2.950 -14.360 1.00 69.50 215 LEU A CA 1
ATOM 1739 C C . LEU A 1 215 ? -0.923 4.241 -13.796 1.00 69.50 215 LEU A C 1
ATOM 1741 O O . LEU A 1 215 ? -1.322 4.255 -12.629 1.00 69.50 215 LEU A O 1
ATOM 1745 N N . GLN A 1 216 ? -0.966 5.311 -14.591 1.00 67.50 216 GLN A N 1
ATOM 1746 C CA . GLN A 1 216 ? -1.706 6.492 -14.196 1.00 67.50 216 GLN A CA 1
ATOM 1747 C C . GLN A 1 216 ? -3.179 6.080 -14.111 1.00 67.50 216 GLN A C 1
ATOM 1749 O O . GLN A 1 216 ? -3.761 5.512 -15.035 1.00 67.50 216 GLN A O 1
ATOM 1754 N N . LEU A 1 217 ? -3.799 6.329 -12.959 1.00 61.47 217 LEU A N 1
ATOM 1755 C CA . LEU A 1 217 ? -5.212 6.013 -12.719 1.00 61.47 217 LEU A CA 1
ATOM 1756 C C . LEU A 1 217 ? -6.159 6.915 -13.534 1.00 61.47 217 LEU A C 1
ATOM 1758 O O . LEU A 1 217 ? -7.379 6.782 -13.446 1.00 61.47 217 LEU A O 1
ATOM 1762 N N . PHE A 1 218 ? -5.598 7.809 -14.349 1.00 56.34 218 PHE A N 1
ATOM 1763 C CA . PHE A 1 218 ? -6.315 8.684 -15.250 1.00 56.34 218 PHE A CA 1
ATOM 1764 C C . PHE A 1 218 ? -6.488 8.037 -16.639 1.00 56.34 218 PHE A C 1
ATOM 1766 O O . PHE A 1 218 ? -5.546 7.539 -17.242 1.00 56.34 218 PHE A O 1
ATOM 1773 N N . GLU A 1 219 ? -7.726 8.119 -17.127 1.00 52.59 219 GLU A N 1
ATOM 1774 C CA . GLU A 1 219 ? -8.199 7.970 -18.514 1.00 52.59 219 GLU A CA 1
ATOM 1775 C C . GLU A 1 219 ? -8.887 6.673 -18.956 1.00 52.59 219 GLU A C 1
ATOM 1777 O O . GLU A 1 219 ? -8.357 5.566 -18.889 1.00 52.59 219 GLU A O 1
ATOM 1782 N N . GLY A 1 220 ? -10.058 6.908 -19.565 1.00 55.03 220 GLY A N 1
ATOM 1783 C CA . GLY A 1 220 ? -10.720 6.082 -20.568 1.00 55.03 220 GLY A CA 1
ATOM 1784 C C . GLY A 1 220 ? -11.575 4.937 -20.033 1.00 55.03 220 GLY A C 1
ATOM 1785 O O . GLY A 1 220 ? -11.074 4.011 -19.404 1.00 55.03 220 GLY A O 1
ATOM 1786 N N . GLU A 1 221 ? -12.855 4.919 -20.415 1.00 59.91 221 GLU A N 1
ATOM 1787 C CA . GLU A 1 221 ? -13.765 3.783 -20.178 1.00 59.91 221 GLU A CA 1
ATOM 1788 C C . GLU A 1 221 ? -13.221 2.440 -20.711 1.00 59.91 221 GLU A C 1
ATOM 1790 O O . GLU A 1 221 ? -13.575 1.358 -20.251 1.00 59.91 221 GLU A O 1
ATOM 1795 N N . GLN A 1 222 ? -12.290 2.513 -21.659 1.00 57.16 222 GLN A N 1
ATOM 1796 C CA . GLN A 1 222 ? -11.627 1.394 -22.325 1.00 57.16 222 GLN A CA 1
ATOM 1797 C C . GLN A 1 222 ? -10.794 0.473 -21.417 1.00 57.16 222 GLN A C 1
ATOM 1799 O O . GLN A 1 222 ? -10.337 -0.569 -21.879 1.00 57.16 222 GLN A O 1
ATOM 1804 N N . TYR A 1 223 ? -10.593 0.824 -20.146 1.00 56.72 223 TYR A N 1
ATOM 1805 C CA . TYR A 1 223 ? -9.801 0.021 -19.213 1.00 56.72 223 TYR A CA 1
ATOM 1806 C C . TYR A 1 223 ? -10.558 -0.451 -17.971 1.00 56.72 223 TYR A C 1
ATOM 1808 O O . TYR A 1 223 ? -9.955 -1.016 -17.049 1.00 56.72 223 TYR A O 1
ATOM 1816 N N . PHE A 1 224 ? -11.878 -0.264 -17.954 1.00 59.31 224 PHE A N 1
ATOM 1817 C CA . PHE A 1 224 ? -12.733 -0.871 -16.944 1.00 59.31 224 PHE A CA 1
ATOM 1818 C C . PHE A 1 224 ? -12.520 -2.390 -16.915 1.00 59.31 224 PHE A C 1
ATOM 1820 O O . PHE A 1 224 ? -12.354 -3.015 -17.960 1.00 59.31 224 PHE A O 1
ATOM 1827 N N . SER A 1 225 ? -12.525 -2.980 -15.716 1.00 60.25 225 SER A N 1
ATOM 1828 C CA . SER A 1 225 ? -12.307 -4.414 -15.427 1.00 60.25 225 SER A CA 1
ATOM 1829 C C . SER A 1 225 ? -10.878 -4.969 -15.526 1.00 60.25 225 SER A C 1
ATOM 1831 O O . SER A 1 225 ? -10.679 -6.153 -15.258 1.00 60.25 225 SER A O 1
ATOM 1833 N N . THR A 1 226 ? -9.867 -4.150 -15.835 1.00 65.69 226 THR A N 1
ATOM 1834 C CA . THR A 1 226 ? -8.465 -4.604 -15.771 1.00 65.69 226 THR A CA 1
ATOM 1835 C C . THR A 1 226 ? -7.855 -4.327 -14.397 1.00 65.69 226 THR A C 1
ATOM 1837 O O . THR A 1 226 ? -7.843 -3.186 -13.940 1.00 65.69 226 THR A O 1
ATOM 1840 N N . LEU A 1 227 ? -7.349 -5.374 -13.732 1.00 67.19 227 LEU A N 1
ATOM 1841 C CA . LEU A 1 227 ? -6.621 -5.253 -12.466 1.00 67.19 227 LEU A CA 1
ATOM 1842 C C . LEU A 1 227 ? -5.310 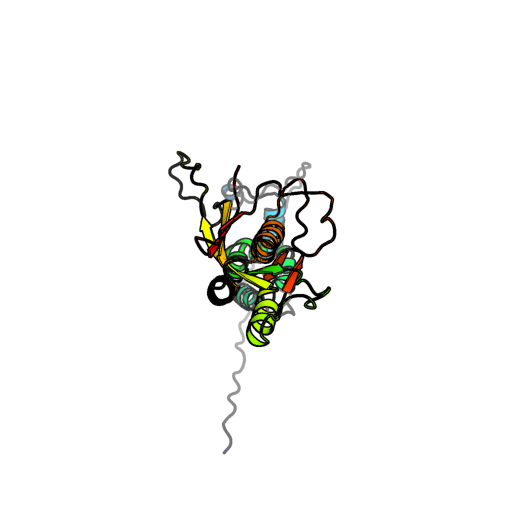-4.496 -12.716 1.00 67.19 227 LEU A C 1
ATOM 1844 O O . LEU A 1 227 ? -4.391 -5.028 -13.343 1.00 67.19 227 LEU A O 1
ATOM 1848 N N . ARG A 1 228 ? -5.254 -3.244 -12.259 1.00 76.62 228 ARG A N 1
ATOM 1849 C CA . ARG A 1 228 ? -4.120 -2.329 -12.472 1.00 76.62 228 ARG A CA 1
ATOM 1850 C C . ARG A 1 228 ? -3.299 -2.134 -11.216 1.00 76.62 228 ARG A C 1
ATOM 1852 O O . ARG A 1 228 ? -2.081 -2.212 -11.271 1.00 76.62 228 ARG A O 1
ATOM 1859 N N . TRP A 1 229 ? -3.977 -1.902 -10.102 1.00 83.00 229 TRP A N 1
ATOM 1860 C CA . TRP A 1 229 ? -3.360 -1.680 -8.809 1.00 83.00 229 TRP A CA 1
ATOM 1861 C C . TRP A 1 229 ? -4.002 -2.601 -7.787 1.00 83.00 229 TRP A C 1
ATOM 1863 O O . TRP A 1 229 ? -5.222 -2.720 -7.716 1.00 83.00 229 TRP A O 1
ATOM 1873 N N . CYS A 1 230 ? -3.167 -3.246 -6.989 1.00 87.81 230 CYS A N 1
ATOM 1874 C CA . CYS A 1 230 ? -3.587 -3.975 -5.805 1.00 87.81 230 CYS A CA 1
ATOM 1875 C C . CYS A 1 230 ? -2.992 -3.294 -4.581 1.00 87.81 230 CYS A C 1
ATOM 1877 O O . CYS A 1 230 ? -1.870 -2.785 -4.631 1.00 87.81 230 CYS A O 1
ATOM 1879 N N . ILE A 1 231 ? -3.722 -3.337 -3.476 1.00 88.50 231 ILE A N 1
ATOM 1880 C CA . ILE A 1 231 ? -3.189 -3.009 -2.163 1.00 88.50 231 ILE A CA 1
ATOM 1881 C C . ILE A 1 231 ? -2.888 -4.311 -1.431 1.00 88.50 231 ILE A C 1
ATOM 1883 O O . ILE A 1 231 ? -3.737 -5.196 -1.331 1.00 88.50 231 ILE A O 1
ATOM 1887 N N . ARG A 1 232 ? -1.667 -4.454 -0.933 1.00 91.38 232 ARG A N 1
ATOM 1888 C CA . ARG A 1 232 ? -1.264 -5.566 -0.079 1.00 91.38 232 ARG A CA 1
ATOM 1889 C C . ARG A 1 232 ? -1.040 -5.056 1.334 1.00 91.38 232 ARG A C 1
ATOM 1891 O O . ARG A 1 232 ? -0.333 -4.075 1.537 1.00 91.38 232 ARG A O 1
ATOM 1898 N N . VAL A 1 233 ? -1.619 -5.757 2.301 1.00 90.12 233 VAL A N 1
ATOM 1899 C CA . VAL A 1 233 ? -1.352 -5.581 3.730 1.00 90.12 233 VAL A CA 1
ATOM 1900 C C . VAL A 1 233 ? -1.029 -6.954 4.292 1.00 90.12 233 VAL A C 1
ATOM 1902 O O . VAL A 1 233 ? -1.885 -7.836 4.343 1.00 90.12 233 VAL A O 1
ATOM 1905 N N . ASP A 1 234 ? 0.224 -7.158 4.685 1.00 87.31 234 ASP A N 1
ATOM 1906 C CA . ASP A 1 234 ? 0.736 -8.463 5.104 1.00 87.31 234 ASP A CA 1
ATOM 1907 C C . ASP A 1 234 ? 0.514 -9.550 4.024 1.00 87.31 234 ASP A C 1
ATOM 1909 O O . ASP A 1 234 ? 1.103 -9.502 2.943 1.00 87.31 234 ASP A O 1
ATOM 1913 N N . GLN A 1 235 ? -0.321 -10.552 4.315 1.00 86.50 235 GLN A N 1
ATOM 1914 C CA . GLN A 1 235 ? -0.664 -11.643 3.394 1.00 86.50 235 GLN A CA 1
ATOM 1915 C C . GLN A 1 235 ? -1.950 -11.372 2.603 1.00 86.50 235 GLN A C 1
ATOM 1917 O O . GLN A 1 235 ? -2.264 -12.114 1.672 1.00 86.50 235 GLN A O 1
ATOM 1922 N N . SER A 1 236 ? -2.685 -10.324 2.967 1.00 84.00 236 SER A N 1
ATOM 1923 C CA . SER A 1 236 ? -3.970 -9.981 2.375 1.00 84.00 236 SER A CA 1
ATOM 1924 C C . SER A 1 236 ? -3.746 -9.059 1.183 1.00 84.00 236 SER A C 1
ATOM 1926 O O . SER A 1 236 ? -3.054 -8.046 1.289 1.00 84.00 236 SER A O 1
ATOM 1928 N N . VAL A 1 237 ? -4.318 -9.419 0.034 1.00 85.94 237 VAL A N 1
ATOM 1929 C CA . VAL A 1 237 ? -4.256 -8.624 -1.198 1.00 85.94 237 VAL A CA 1
ATOM 1930 C C . VAL A 1 237 ? -5.675 -8.230 -1.579 1.00 85.94 237 VAL A C 1
ATOM 1932 O O . VAL A 1 237 ? -6.524 -9.093 -1.796 1.00 85.94 237 VAL A O 1
ATOM 1935 N N . GLY A 1 238 ? -5.920 -6.927 -1.641 1.00 82.69 238 GLY A N 1
ATOM 1936 C CA . GLY A 1 238 ? -7.162 -6.329 -2.104 1.00 82.69 238 GLY A CA 1
ATOM 1937 C C . GLY A 1 238 ? -6.982 -5.690 -3.476 1.00 82.69 238 GLY A C 1
ATOM 1938 O O . GLY A 1 238 ? -5.938 -5.110 -3.777 1.00 82.69 238 GLY A O 1
ATOM 1939 N N . ASP A 1 239 ? -8.015 -5.784 -4.302 1.00 80.12 239 ASP A N 1
ATOM 1940 C CA . ASP A 1 239 ? -8.122 -4.990 -5.523 1.00 80.12 239 ASP A CA 1
ATOM 1941 C C . ASP A 1 239 ? -8.438 -3.536 -5.141 1.00 80.12 239 ASP A C 1
ATOM 1943 O O . ASP A 1 239 ? -9.360 -3.284 -4.356 1.00 80.12 239 ASP A O 1
ATOM 1947 N N . LEU A 1 240 ? -7.678 -2.577 -5.674 1.00 72.19 240 LEU A N 1
ATOM 1948 C CA . LEU A 1 240 ? -8.001 -1.158 -5.543 1.00 72.19 240 LEU A CA 1
ATOM 1949 C C . LEU A 1 240 ? -9.103 -0.817 -6.550 1.00 72.19 240 LEU A C 1
ATOM 1951 O O . LEU A 1 240 ? -8.879 -0.166 -7.571 1.00 72.19 240 LEU A O 1
ATOM 1955 N N . GLN A 1 241 ? -10.324 -1.251 -6.239 1.00 63.88 241 GLN A N 1
ATOM 1956 C CA . GLN A 1 241 ? -11.523 -0.813 -6.946 1.00 63.88 241 GLN A CA 1
ATOM 1957 C C . GLN A 1 241 ? -11.861 0.598 -6.489 1.00 63.88 241 GLN A C 1
ATOM 1959 O O . GLN A 1 241 ? -12.702 0.813 -5.617 1.00 63.88 241 GLN A O 1
ATOM 1964 N N . PHE A 1 242 ? -11.166 1.580 -7.047 1.00 55.44 242 PHE A N 1
ATOM 1965 C CA . PHE A 1 242 ? -11.547 2.961 -6.836 1.00 55.44 242 PHE A CA 1
ATOM 1966 C C . PHE A 1 242 ? -12.921 3.205 -7.475 1.00 55.44 242 PHE A C 1
ATOM 1968 O O . PHE A 1 242 ? -13.071 2.975 -8.680 1.00 55.44 242 PHE A O 1
ATOM 1975 N N . PRO A 1 243 ? -13.929 3.698 -6.729 1.00 50.59 243 PRO A N 1
ATOM 1976 C CA . PRO A 1 243 ? -15.096 4.275 -7.370 1.00 50.59 243 PRO A CA 1
ATOM 1977 C C . PRO A 1 243 ? -14.618 5.433 -8.256 1.00 50.59 243 PRO A C 1
ATOM 1979 O O . PRO A 1 243 ? -13.942 6.359 -7.800 1.00 50.59 243 PRO A O 1
ATOM 1982 N N . ILE A 1 244 ? -14.927 5.322 -9.549 1.00 47.22 244 ILE A N 1
ATOM 1983 C CA . ILE A 1 244 ? -14.417 6.149 -10.654 1.00 47.22 244 ILE A CA 1
ATOM 1984 C C . ILE A 1 244 ? -14.673 7.647 -10.427 1.00 47.22 244 ILE A C 1
ATOM 1986 O O . ILE A 1 244 ? -13.972 8.483 -10.996 1.00 47.22 244 ILE A O 1
ATOM 1990 N N . GLU A 1 245 ? -15.653 8.019 -9.600 1.00 50.50 245 GLU A N 1
ATOM 1991 C CA . GLU A 1 245 ? -15.911 9.418 -9.263 1.00 50.50 245 GLU A CA 1
ATOM 1992 C C . GLU A 1 245 ? -14.984 9.983 -8.179 1.00 50.50 245 GLU A C 1
ATOM 1994 O O . GLU A 1 245 ? -14.712 11.181 -8.209 1.00 50.50 245 GLU A O 1
ATOM 1999 N N . ALA A 1 246 ? -14.487 9.157 -7.252 1.00 51.38 246 ALA A N 1
ATOM 2000 C CA . ALA A 1 246 ? -13.673 9.613 -6.124 1.00 51.38 246 ALA A CA 1
ATOM 2001 C C . ALA A 1 246 ? -12.180 9.707 -6.468 1.00 51.38 246 ALA A C 1
ATOM 2003 O O . ALA A 1 246 ? -11.511 10.595 -5.964 1.00 51.38 246 ALA A O 1
ATOM 2004 N N . ALA A 1 247 ? -11.665 8.834 -7.342 1.00 49.16 247 ALA A N 1
ATOM 2005 C CA . ALA A 1 247 ? -10.232 8.757 -7.660 1.00 49.16 247 ALA A CA 1
ATOM 2006 C C . ALA A 1 247 ? -9.786 9.566 -8.884 1.00 49.16 247 ALA A C 1
ATOM 2008 O O . ALA A 1 247 ? -8.618 9.498 -9.275 1.00 49.16 247 ALA A O 1
ATOM 2009 N N . LYS A 1 248 ? -10.687 10.345 -9.496 1.00 47.03 248 LYS A N 1
ATOM 2010 C CA . LYS A 1 248 ? -10.300 11.292 -10.547 1.00 47.03 248 LYS A CA 1
ATOM 2011 C C . LYS A 1 248 ? -9.310 12.290 -9.945 1.00 47.03 248 LYS A C 1
ATOM 2013 O O . LYS A 1 248 ? -9.708 13.139 -9.159 1.00 47.03 248 LYS A O 1
ATOM 2018 N N . ASN A 1 249 ? -8.047 12.162 -10.358 1.00 51.00 249 ASN A N 1
ATOM 2019 C CA . ASN A 1 249 ? -6.880 12.987 -10.014 1.00 51.00 249 ASN A CA 1
ATOM 2020 C C . ASN A 1 249 ? -6.029 12.528 -8.817 1.00 51.00 249 ASN A C 1
ATOM 2022 O O . ASN A 1 249 ? -4.994 13.133 -8.582 1.00 51.00 249 ASN A O 1
ATOM 2026 N N . LEU A 1 250 ? -6.369 11.445 -8.114 1.00 60.97 250 LEU A N 1
ATOM 2027 C CA . LEU A 1 250 ? -5.760 11.158 -6.809 1.00 60.97 250 LEU A CA 1
ATOM 2028 C C . LEU A 1 250 ? -4.477 10.317 -6.827 1.00 60.97 250 LEU A C 1
ATOM 2030 O O . LEU A 1 250 ? -4.038 9.957 -5.756 1.00 60.97 250 LEU A O 1
ATOM 2034 N N . PHE A 1 251 ? -3.852 9.955 -7.951 1.00 66.69 251 PHE A N 1
ATOM 2035 C CA . PHE A 1 251 ? -2.605 9.164 -7.907 1.00 66.69 251 PHE A CA 1
ATOM 2036 C C . PHE A 1 251 ? -1.666 9.486 -9.069 1.00 66.69 251 PHE A C 1
ATOM 2038 O O . PHE A 1 251 ? -2.019 9.318 -10.237 1.00 66.69 251 PHE A O 1
ATOM 2045 N N . THR A 1 252 ? -0.444 9.879 -8.725 1.00 71.38 252 THR A N 1
ATOM 2046 C CA . THR A 1 252 ? 0.654 10.198 -9.635 1.00 71.38 252 THR A CA 1
ATOM 2047 C C . THR A 1 252 ? 1.810 9.239 -9.387 1.00 71.38 252 THR A C 1
ATOM 2049 O O . THR A 1 252 ? 2.223 9.029 -8.247 1.00 71.38 252 THR A O 1
ATOM 2052 N N . VAL A 1 253 ? 2.350 8.672 -10.467 1.00 76.50 253 VAL A N 1
ATOM 2053 C CA . VAL A 1 253 ? 3.582 7.875 -10.455 1.00 76.50 253 VAL A CA 1
ATOM 2054 C C . VAL A 1 253 ? 4.715 8.760 -10.967 1.00 76.50 253 VAL A C 1
ATOM 2056 O O . VAL A 1 253 ? 4.764 9.083 -12.153 1.00 76.50 253 VAL A O 1
ATOM 2059 N N . ASP A 1 254 ? 5.628 9.154 -10.086 1.00 79.25 254 ASP A N 1
ATOM 2060 C CA . ASP A 1 254 ? 6.822 9.916 -10.438 1.00 79.25 254 ASP A CA 1
ATOM 2061 C C . ASP A 1 254 ? 8.049 9.001 -10.438 1.00 79.25 254 ASP A C 1
ATOM 2063 O O . ASP A 1 254 ? 8.651 8.692 -9.412 1.00 79.25 254 ASP A O 1
ATOM 2067 N N . LEU A 1 255 ? 8.448 8.580 -11.635 1.00 79.12 255 LEU A N 1
ATOM 2068 C CA . LEU A 1 255 ? 9.619 7.727 -11.835 1.00 79.12 255 LEU A CA 1
ATOM 2069 C C . LEU A 1 255 ? 10.947 8.465 -11.618 1.00 79.12 255 LEU A C 1
ATOM 2071 O O . LEU A 1 255 ? 11.976 7.811 -11.467 1.00 79.12 255 LEU A O 1
ATOM 2075 N N . GLY A 1 256 ? 10.948 9.802 -11.648 1.00 77.38 256 GLY A N 1
ATOM 2076 C CA . GLY A 1 256 ? 12.143 10.607 -11.408 1.00 77.38 256 GLY A CA 1
ATOM 2077 C C . GLY A 1 256 ? 12.522 10.635 -9.931 1.00 77.38 256 GLY A C 1
ATOM 2078 O O . GLY A 1 256 ? 13.701 10.518 -9.601 1.00 77.38 256 GLY A O 1
ATOM 2079 N N . SER A 1 257 ? 11.527 10.752 -9.049 1.00 81.00 257 SER A N 1
ATOM 2080 C CA . SER A 1 257 ? 11.707 10.624 -7.596 1.00 81.00 257 SER A CA 1
ATOM 2081 C C . SER A 1 257 ? 11.583 9.184 -7.090 1.00 81.00 257 SER A C 1
ATOM 2083 O O . SER A 1 257 ? 12.019 8.888 -5.980 1.00 81.00 257 SER A O 1
ATOM 2085 N N . GLY A 1 258 ? 11.019 8.281 -7.897 1.00 82.06 258 GLY A N 1
ATOM 2086 C CA . GLY A 1 258 ? 10.734 6.908 -7.492 1.00 82.06 258 GLY A CA 1
ATOM 2087 C C . GLY A 1 258 ? 9.544 6.813 -6.536 1.00 82.06 258 GLY A C 1
ATOM 2088 O O . GLY A 1 258 ? 9.509 5.904 -5.713 1.00 82.06 258 GLY A O 1
ATOM 2089 N N . GLN A 1 259 ? 8.594 7.745 -6.605 1.00 85.00 259 GLN A N 1
ATOM 2090 C CA . GLN A 1 259 ? 7.476 7.835 -5.667 1.00 85.00 259 GLN A CA 1
ATOM 2091 C C . GLN A 1 259 ? 6.124 7.658 -6.362 1.00 85.00 259 GLN A C 1
ATOM 2093 O O . GLN A 1 259 ? 5.933 8.031 -7.519 1.00 85.00 259 GLN A O 1
ATOM 2098 N N . VAL A 1 260 ? 5.166 7.103 -5.625 1.00 77.44 260 VAL A N 1
ATOM 2099 C CA . VAL A 1 260 ? 3.743 7.070 -5.970 1.00 77.44 260 VAL A CA 1
ATOM 2100 C C . VAL A 1 260 ? 2.998 7.817 -4.877 1.00 77.44 260 VAL A C 1
ATOM 2102 O O . VAL A 1 260 ? 3.154 7.503 -3.699 1.00 77.44 260 VAL A O 1
ATOM 2105 N N . TYR A 1 261 ? 2.217 8.824 -5.242 1.00 78.62 261 TYR A N 1
ATOM 2106 C CA . TYR A 1 261 ? 1.542 9.678 -4.268 1.00 78.62 261 TYR A CA 1
ATOM 2107 C C . TYR A 1 261 ? 0.233 10.226 -4.805 1.00 78.62 261 TYR A C 1
ATOM 2109 O O . TYR A 1 261 ? 0.008 10.262 -6.014 1.00 78.62 261 TYR A O 1
ATOM 2117 N N . GLU A 1 262 ? -0.620 10.684 -3.898 1.00 71.06 262 GLU A N 1
ATOM 2118 C CA . GLU A 1 262 ? -1.894 11.293 -4.246 1.00 71.06 262 GLU A CA 1
ATOM 2119 C C . GLU A 1 262 ? -1.784 12.762 -4.677 1.00 71.06 262 GLU A C 1
ATOM 2121 O O . GLU A 1 262 ? -1.086 13.575 -4.073 1.00 71.06 262 GLU A O 1
ATOM 2126 N N . CYS A 1 263 ? -2.429 13.125 -5.787 1.00 57.56 263 CYS A N 1
ATOM 2127 C CA . CYS A 1 263 ? -2.360 14.484 -6.315 1.00 57.56 263 CYS A CA 1
ATOM 2128 C C . CYS A 1 263 ? -3.661 15.226 -6.009 1.00 57.56 263 CYS A C 1
ATOM 2130 O O . CYS A 1 263 ? -4.724 14.896 -6.520 1.00 57.56 263 CYS A O 1
ATOM 2132 N N . ASN A 1 264 ? -3.588 16.271 -5.190 1.00 51.22 264 ASN A N 1
ATOM 2133 C CA . ASN A 1 264 ? -4.711 17.192 -5.041 1.00 51.22 264 ASN A CA 1
ATOM 2134 C C . ASN A 1 264 ? -4.652 18.216 -6.183 1.00 51.22 264 ASN A C 1
ATOM 2136 O O . ASN A 1 264 ? -3.894 19.185 -6.094 1.00 51.22 264 ASN A O 1
ATOM 2140 N N . CYS A 1 265 ? -5.408 17.967 -7.257 1.00 46.88 265 CYS A N 1
ATOM 2141 C CA . CYS A 1 265 ? -5.651 18.939 -8.332 1.00 46.88 265 CYS A CA 1
ATOM 2142 C C . CYS A 1 265 ? -6.815 19.873 -7.985 1.00 46.88 265 CYS A C 1
ATOM 2144 O O . CYS A 1 265 ? -7.863 19.358 -7.532 1.00 46.88 265 CYS A O 1
#

Foldseek 3Di:
DDDDDDDDDDDDDDDDPPPPPPPDDDDDDPDPDRPDDPVCVVVVVVPDDPVNVVVVVVVVVVVPPPPPPPDPDDPVVVVLVVLLPDFPVVLVVLLVVDVVSVVSCVPPSVVVLLQQKKKKFAFDDCPPDPPPDCPDPVLVVLVVVLRIWIWGWDAAAADPPPPDPDPDDDDSPVRDKTKTATDVSSLVSVVVNCVSPPPPPPVVVVVVVVRVVLLVPDDDPVCPPDQGMWMDGPPDIHGPPPPNVPQVQFWDQDSPRRMIMTGDD

Sequence (265 aa):
MTLPIFRLSPPQITPDPRSCSYNHTMETNDDGLASLPPYLSRHFQLGFEADDVNALIEDIDASQSSRIPKLPHIPMEIVCMIVHHVSVDCALPWRLVCRTTRDYVDGPLLYEYIRRIELIGHFNLLTEDPTDGDIGVDSQKRLYRMRFLHAQFERLEAPVVSKQKSGQRPAKWDESLAIFQIDQAWIDDLTVLKQELPTTSPVMDAWLYRELDKLQLFEGEQYFSTLRWCIRVDQSVGDLQFPIEAAKNLFTVDLGSGQVYECNC

pLDDT: mean 70.23, std 16.83, range [29.67, 94.69]

Organism: NCBI:txid1303443